Protein AF-0000000067175537 (afdb_homodimer)

Sequence (250 aa):
MHWIAVGRIAVSCVIALPMALAVGLPTAGAKNGDTHITGQGVERTLDCNNATLFVTGTGNHINAMGTCWAVTVQGSSNVVVAENVINDITVYGYDQTVFYKNGQPAVIDRGRELQMTNVIDRVPAMHWIAVGRIAVSCVIALPMALAVGLPTAGAKNGDTHITGQGVERTLDCNNATLFVTGTGNHINAMGTCWAVTVQGSSNVVVAENVINDITVYGYDQTVFYKNGQPAVIDRGRELQMTNVIDRVPA

Nearest PDB structures (foldseek):
  5cxl-assembly2_B  TM=5.756E-01  e=3.413E+00  Bordetella pertussis Tohama I
  5cxl-assembly2_B  TM=5.751E-01  e=2.082E+00  Bordetella pertussis Tohama I

Secondary structure (DSSP, 8-state):
------------------------------TT-EEEEEEES-EEEEE-TTPEEEEEEES-EEEEEEEEEEEEEEEES-EEEEEEEEEEEEEEEES-EEEEEES-PEEEEHHHHTT-S-EEEE---/------------------------------TT-EEEEEEES-EEEEE-TTPEEEEEEES-EEEEEEEEEEEEEEEES-EEEEEEEEEEEEEEEES-EEEEEES-PEEEEHHHHTT-S-EEEE---

pLDDT: mean 81.84, std 22.16, range [32.59, 98.88]

Radius of gyration: 33.47 Å; Cα contacts (8 Å, |Δi|>4): 589; chains: 2; bounding box: 140×68×79 Å

InterPro domains:
  IPR021417 Protein of unknown function DUF3060 [PF11259] (55-113)

Structure (mmCIF, N/CA/C/O backbone):
data_AF-0000000067175537-model_v1
#
loop_
_entity.id
_entity.type
_entity.pdbx_description
1 polymer 'Probable conserved transmembrane protein'
#
loop_
_atom_site.group_PDB
_atom_site.id
_atom_site.type_symbol
_atom_site.label_atom_id
_atom_site.label_alt_id
_atom_site.label_comp_id
_atom_site.label_asym_id
_atom_site.label_entity_id
_atom_site.label_seq_id
_atom_site.pdbx_PDB_ins_code
_atom_site.Cartn_x
_atom_site.Cartn_y
_atom_site.Cartn_z
_atom_site.occupancy
_atom_site.B_iso_or_equiv
_atom_site.auth_seq_id
_atom_site.auth_comp_id
_atom_site.auth_asym_id
_atom_site.auth_atom_id
_atom_site.pdbx_PDB_model_num
ATOM 1 N N . MET A 1 1 ? -84.625 6.473 -19.469 1 32.59 1 MET A N 1
ATOM 2 C CA . MET A 1 1 ? -83.25 6.262 -19.797 1 32.59 1 MET A CA 1
ATOM 3 C C . MET A 1 1 ? -82.375 7.457 -19.359 1 32.59 1 MET A C 1
ATOM 5 O O . MET A 1 1 ? -82.25 8.422 -20.125 1 32.59 1 MET A O 1
ATOM 9 N N . HIS A 1 2 ? -82.688 7.945 -18.031 1 42.56 2 HIS A N 1
ATOM 10 C CA . HIS A 1 2 ? -82.125 9.086 -17.312 1 42.56 2 HIS A CA 1
ATOM 11 C C . HIS A 1 2 ? -80.625 8.969 -17.188 1 42.56 2 HIS A C 1
ATOM 13 O O . HIS A 1 2 ? -80.062 7.934 -16.75 1 42.56 2 HIS A O 1
ATOM 19 N N . TRP A 1 3 ? -79.875 9.617 -18.062 1 40.78 3 TRP A N 1
ATOM 20 C CA . TRP A 1 3 ? -78.438 9.875 -18.234 1 40.78 3 TRP A CA 1
ATOM 21 C C . TRP A 1 3 ? -77.875 10.492 -16.969 1 40.78 3 TRP A C 1
ATOM 23 O O . TRP A 1 3 ? -78.188 11.617 -16.594 1 40.78 3 TRP A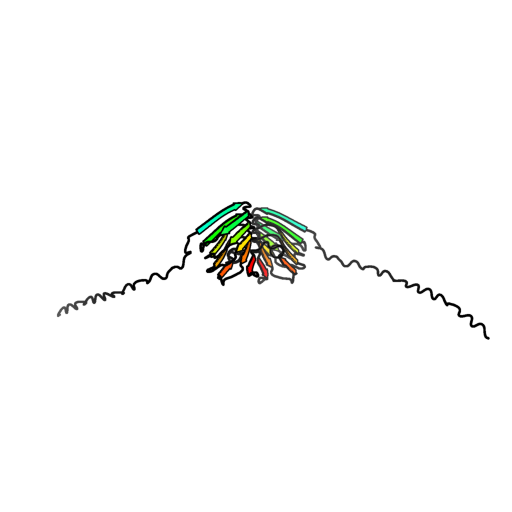 O 1
ATOM 33 N N . ILE A 1 4 ? -77.812 9.758 -15.797 1 41.72 4 ILE A N 1
ATOM 34 C CA . ILE A 1 4 ? -77.25 10.305 -14.562 1 41.72 4 ILE A CA 1
ATOM 35 C C . ILE A 1 4 ? -75.75 10.672 -14.789 1 41.72 4 ILE A C 1
ATOM 37 O O . ILE A 1 4 ? -74.938 9.836 -15.227 1 41.72 4 ILE A O 1
ATOM 41 N N . ALA A 1 5 ? -75.5 11.875 -15.25 1 44.19 5 ALA A N 1
ATOM 42 C CA . ALA A 1 5 ? -74.188 12.484 -15.398 1 44.19 5 ALA A CA 1
ATOM 43 C C . ALA A 1 5 ? -73.438 12.438 -14.094 1 44.19 5 ALA A C 1
ATOM 45 O O . ALA A 1 5 ? -73.875 13.023 -13.094 1 44.19 5 ALA A O 1
ATOM 46 N N . VAL A 1 6 ? -72.812 11.258 -13.727 1 44.56 6 VAL A N 1
ATOM 47 C CA . VAL A 1 6 ? -72 11.117 -12.531 1 44.56 6 VAL A CA 1
ATOM 48 C C . VAL A 1 6 ? -70.812 12.062 -12.602 1 44.56 6 VAL A C 1
ATOM 50 O O . VAL A 1 6 ? -70 11.992 -13.531 1 44.56 6 VAL A O 1
ATOM 53 N N . GLY A 1 7 ? -71 13.383 -12.352 1 37.41 7 GLY A N 1
ATOM 54 C CA . GLY A 1 7 ? -69.938 14.344 -12.273 1 37.41 7 GLY A CA 1
ATOM 55 C C . GLY A 1 7 ? -68.812 13.883 -11.375 1 37.41 7 GLY A C 1
ATOM 56 O O . GLY A 1 7 ? -69 13.516 -10.219 1 37.41 7 GLY A O 1
ATOM 57 N N . ARG A 1 8 ? -67.75 13.266 -11.969 1 42.22 8 ARG A N 1
ATOM 58 C CA . ARG A 1 8 ? -66.5 12.867 -11.297 1 42.22 8 ARG A CA 1
ATOM 59 C C . ARG A 1 8 ? -65.875 14.047 -10.562 1 42.22 8 ARG A C 1
ATOM 61 O O . ARG A 1 8 ? -65.562 15.07 -11.172 1 42.22 8 ARG A O 1
ATOM 68 N N . ILE A 1 9 ? -66.375 14.352 -9.305 1 38.53 9 ILE A N 1
ATOM 69 C CA . ILE A 1 9 ? -65.75 15.352 -8.43 1 38.53 9 ILE A CA 1
ATOM 70 C C . ILE A 1 9 ? -64.25 15.133 -8.344 1 38.53 9 ILE A C 1
ATOM 72 O O . ILE A 1 9 ? -63.781 14.039 -7.988 1 38.53 9 ILE A O 1
ATOM 76 N N . ALA A 1 10 ? -63.469 15.844 -9.148 1 41.25 10 ALA A N 1
ATOM 77 C CA . ALA A 1 10 ? -62 15.922 -9.164 1 41.25 10 ALA A CA 1
ATOM 78 C C . ALA A 1 10 ? -61.469 16.422 -7.824 1 41.25 10 ALA A C 1
ATOM 80 O O . ALA A 1 10 ? -61.719 17.562 -7.434 1 41.25 10 ALA A O 1
ATOM 81 N N . VAL A 1 11 ? -61.438 15.625 -6.723 1 40.84 11 VAL A N 1
ATOM 82 C CA . VAL A 1 11 ? -60.812 16.016 -5.457 1 40.84 11 VAL A CA 1
ATOM 83 C C . VAL A 1 11 ? -59.344 16.328 -5.672 1 40.84 11 VAL A C 1
ATOM 85 O O . VAL A 1 11 ? -58.562 15.461 -6.078 1 40.84 11 VAL A O 1
ATOM 88 N N . SER A 1 12 ? -59.062 17.531 -6.129 1 39.44 12 SER A N 1
ATOM 89 C CA . SER A 1 12 ? -57.688 18 -6.195 1 39.44 12 SER A CA 1
ATOM 90 C C . SER A 1 12 ? -57 17.922 -4.828 1 39.44 12 SER A C 1
ATOM 92 O O . SER A 1 12 ? -57.469 18.547 -3.871 1 39.44 12 SER A O 1
ATOM 94 N N . CYS A 1 13 ? -56.531 16.75 -4.312 1 39.88 13 CYS A N 1
ATOM 95 C CA . CYS A 1 13 ? -55.75 16.625 -3.094 1 39.88 13 CYS A CA 1
ATOM 96 C C . CYS A 1 13 ? -54.531 17.516 -3.139 1 39.88 13 CYS A C 1
ATOM 98 O O . CYS A 1 13 ? -53.594 17.281 -3.92 1 39.88 13 CYS A O 1
ATOM 100 N N . VAL A 1 14 ? -54.75 18.828 -3.117 1 38.25 14 VAL A N 1
ATOM 101 C CA . VAL A 1 14 ? -53.562 19.688 -3.021 1 38.25 14 VAL A CA 1
ATOM 102 C C . VAL A 1 14 ? -52.75 19.312 -1.781 1 38.25 14 VAL A C 1
ATOM 104 O O . VAL A 1 14 ? -53.25 19.422 -0.654 1 38.25 14 VAL A O 1
ATOM 107 N N . ILE A 1 15 ? -51.969 18.141 -1.82 1 37.28 15 ILE A N 1
ATOM 108 C CA . ILE A 1 15 ? -51.031 17.859 -0.737 1 37.28 15 ILE A CA 1
ATOM 109 C C . ILE A 1 15 ? -50.031 19.016 -0.602 1 37.28 15 ILE A C 1
ATOM 111 O O . ILE A 1 15 ? -49.25 19.266 -1.517 1 37.28 15 ILE A O 1
ATOM 115 N N . ALA A 1 16 ? -50.344 20.094 0.078 1 44.69 16 ALA A N 1
ATOM 116 C CA . ALA A 1 16 ? -49.344 21.109 0.479 1 44.69 16 ALA A CA 1
ATOM 117 C C . ALA A 1 16 ? -48.188 20.469 1.26 1 44.69 16 ALA A C 1
ATOM 119 O O . ALA A 1 16 ? -48.406 19.984 2.375 1 44.69 16 ALA A O 1
ATOM 120 N N . LEU A 1 17 ? -47.312 19.766 0.589 1 42.38 17 LEU A N 1
ATOM 121 C CA . LEU A 1 17 ? -46.125 19.344 1.354 1 42.38 17 LEU A CA 1
ATOM 122 C C . LEU A 1 17 ? -45.438 20.547 1.985 1 42.38 17 LEU A C 1
ATOM 124 O O . LEU A 1 17 ? -45.125 21.516 1.297 1 42.38 17 LEU A O 1
ATOM 128 N N . PRO A 1 18 ? -45.594 20.875 3.279 1 44.78 18 PRO A N 1
ATOM 129 C CA . PRO A 1 18 ? -44.781 21.922 3.891 1 44.78 18 PRO A CA 1
ATOM 130 C C . PRO A 1 18 ? -43.281 21.75 3.59 1 44.78 18 PRO A C 1
ATOM 132 O O . PRO A 1 18 ? -42.75 20.641 3.695 1 44.78 18 PRO A O 1
ATOM 135 N N . MET A 1 19 ? -42.75 22.484 2.615 1 40.47 19 MET A N 1
ATOM 136 C CA . MET A 1 19 ? -41.281 22.594 2.488 1 40.47 19 MET A CA 1
ATOM 137 C C . MET A 1 19 ? -40.656 22.938 3.83 1 40.47 19 MET A C 1
ATOM 139 O O . MET A 1 19 ? -40.875 24 4.383 1 40.47 19 MET A O 1
ATOM 143 N N . ALA A 1 20 ? -40.438 21.969 4.73 1 43.41 20 ALA A N 1
ATOM 144 C CA . ALA A 1 20 ? -39.625 22.203 5.906 1 43.41 20 ALA A CA 1
ATOM 145 C C . ALA A 1 20 ? -38.406 23.047 5.547 1 43.41 20 ALA A C 1
ATOM 147 O O . ALA A 1 20 ? -37.75 22.797 4.539 1 43.41 20 ALA A O 1
ATOM 148 N N . LEU A 1 21 ? -38.25 24.219 6.078 1 42.06 21 LEU A N 1
ATOM 149 C CA . LEU A 1 21 ? -37.062 25.047 6.207 1 42.06 21 LEU A CA 1
ATOM 150 C C . LEU A 1 21 ? -35.844 24.203 6.598 1 42.06 21 LEU A C 1
ATOM 152 O O . LEU A 1 21 ? -35.844 23.531 7.637 1 42.06 21 LEU A O 1
ATOM 156 N N . ALA A 1 22 ? -35.125 23.703 5.672 1 42.72 22 ALA A N 1
ATOM 157 C CA . ALA A 1 22 ? -33.812 23.125 5.961 1 42.72 22 ALA A CA 1
ATOM 158 C C . ALA A 1 22 ? -33 24.047 6.855 1 42.72 22 ALA A C 1
ATOM 160 O O . ALA A 1 22 ? -32.688 25.172 6.469 1 42.72 22 ALA A O 1
ATOM 161 N N . VAL A 1 23 ? -33.188 24.047 8.117 1 43.69 23 VAL A N 1
ATOM 162 C CA . VAL A 1 23 ? -32.156 24.516 9.047 1 43.69 23 VAL A CA 1
ATOM 163 C C . VAL A 1 23 ? -30.766 24.125 8.547 1 43.69 23 VAL A C 1
ATOM 165 O O . VAL A 1 23 ? -30.594 23.062 7.961 1 43.69 23 VAL A O 1
ATOM 168 N N . GLY A 1 24 ? -30 25.094 8.008 1 40.66 24 GLY A N 1
ATOM 169 C CA . GLY A 1 24 ? -28.594 25.016 7.629 1 40.66 24 GLY A CA 1
ATOM 170 C C . GLY A 1 24 ? -27.781 24.094 8.523 1 40.66 24 GLY A C 1
ATOM 171 O O . GLY A 1 24 ? -27.531 24.422 9.688 1 40.66 24 GLY A O 1
ATOM 172 N N . LEU A 1 25 ? -28 22.828 8.609 1 43.22 25 LEU A N 1
ATOM 173 C CA . LEU A 1 25 ? -26.953 22.062 9.273 1 43.22 25 LEU A CA 1
ATOM 174 C C . LEU A 1 25 ? -25.578 22.625 8.938 1 43.22 25 LEU A C 1
ATOM 176 O O . LEU A 1 25 ? -25.266 22.859 7.77 1 43.22 25 LEU A O 1
ATOM 180 N N . PRO A 1 26 ? -25.031 23.484 9.766 1 44.91 26 PRO A N 1
ATOM 181 C CA . PRO A 1 26 ? -23.656 23.906 9.453 1 44.91 26 PRO A CA 1
ATOM 182 C C . PRO A 1 26 ? -22.828 22.812 8.812 1 44.91 26 PRO A C 1
ATOM 184 O O . PRO A 1 26 ? -22.828 21.672 9.289 1 44.91 26 PRO A O 1
ATOM 187 N N . THR A 1 27 ? -22.875 22.547 7.598 1 51.06 27 THR A N 1
ATOM 188 C CA . THR A 1 27 ? -21.812 21.734 7.035 1 51.06 27 THR A CA 1
ATOM 189 C C . THR A 1 27 ? -20.469 22.062 7.68 1 51.06 27 THR A C 1
ATOM 191 O O . THR A 1 27 ? -20 23.203 7.586 1 51.06 27 THR A O 1
ATOM 194 N N . ALA A 1 28 ? -20.281 21.703 8.836 1 62.94 28 ALA A N 1
ATOM 195 C CA . ALA A 1 28 ? -19.109 22.141 9.609 1 62.94 28 ALA A CA 1
ATOM 196 C C . ALA A 1 28 ? -17.844 22.125 8.758 1 62.94 28 ALA A C 1
ATOM 198 O O . ALA A 1 28 ? -17.469 21.078 8.227 1 62.94 28 ALA A O 1
ATOM 199 N N . GLY A 1 29 ? -17.719 23.031 7.902 1 70.25 29 GLY A N 1
ATOM 200 C CA . GLY A 1 29 ? -16.5 23.281 7.145 1 70.25 29 GLY A CA 1
ATOM 201 C C . GLY A 1 29 ? -15.43 24 7.945 1 70.25 29 GLY A C 1
ATOM 202 O O . GLY A 1 29 ? -15.656 24.359 9.102 1 70.25 29 GLY A O 1
ATOM 203 N N . ALA A 1 30 ? -14.234 23.906 7.336 1 84.44 30 ALA A N 1
ATOM 204 C CA . ALA A 1 30 ? -13.102 24.578 7.969 1 84.44 30 ALA A CA 1
ATOM 205 C C . ALA A 1 30 ? -13.406 26.062 8.195 1 84.44 30 ALA A C 1
ATOM 207 O O . ALA A 1 30 ? -13.93 26.734 7.309 1 84.44 30 ALA A O 1
ATOM 208 N N . LYS A 1 31 ? -13.039 26.656 9.328 1 84.94 31 LYS A N 1
ATOM 209 C CA . LYS A 1 31 ? -13.25 28.047 9.672 1 84.94 31 LYS A CA 1
ATOM 210 C C . LYS A 1 31 ? -12.453 28.969 8.75 1 84.94 31 LYS A C 1
ATOM 212 O O . LYS A 1 31 ? -12.953 30.031 8.336 1 84.94 31 LYS A O 1
ATOM 217 N N . ASN A 1 32 ? -11.188 28.547 8.422 1 90.81 32 ASN A N 1
ATOM 218 C CA . ASN A 1 32 ? -10.266 29.438 7.723 1 90.81 32 ASN A CA 1
ATOM 219 C C . ASN A 1 32 ? -9.906 28.906 6.34 1 90.81 32 ASN A C 1
ATOM 221 O O . ASN A 1 32 ? -8.781 29.109 5.867 1 90.81 32 ASN A O 1
ATOM 225 N N . GLY A 1 33 ? -10.719 28.188 5.707 1 91.88 33 GLY A N 1
ATOM 226 C CA . GLY A 1 33 ? -10.555 27.75 4.332 1 91.88 33 GLY A CA 1
ATOM 227 C C . GLY A 1 33 ? -9.547 26.625 4.184 1 91.88 33 GLY A C 1
ATOM 228 O O . GLY A 1 33 ? -9.484 25.719 5.023 1 91.88 33 GLY A O 1
ATOM 229 N N . ASP A 1 34 ? -8.867 26.75 2.941 1 93.62 34 ASP A N 1
ATOM 230 C CA . ASP A 1 34 ? -7.969 25.656 2.59 1 93.62 34 ASP A CA 1
ATOM 231 C C . ASP A 1 34 ? -6.531 26.156 2.434 1 93.62 34 ASP A C 1
ATOM 233 O O . ASP A 1 34 ? -6.305 27.281 1.986 1 93.62 34 ASP A O 1
ATOM 237 N N . THR A 1 35 ? -5.598 25.375 2.877 1 96.56 35 THR A N 1
ATOM 238 C CA . THR A 1 35 ? -4.191 25.516 2.52 1 96.56 35 THR A CA 1
ATOM 239 C C . THR A 1 35 ? -3.764 24.391 1.578 1 96.56 35 THR A C 1
ATOM 241 O O . THR A 1 35 ? -3.994 23.219 1.861 1 96.56 35 THR A O 1
ATOM 244 N N . HIS A 1 36 ? -3.078 24.812 0.438 1 96.56 36 HIS A N 1
ATOM 245 C CA . HIS A 1 36 ? -2.652 23.828 -0.546 1 96.56 36 HIS A CA 1
ATOM 246 C C . HIS A 1 36 ? -1.133 23.781 -0.664 1 96.56 36 HIS A C 1
ATOM 248 O O . HIS A 1 36 ? -0.495 24.812 -0.894 1 96.56 36 HIS A O 1
ATOM 254 N N . ILE A 1 37 ? -0.616 22.641 -0.506 1 97.38 37 ILE A N 1
ATOM 255 C CA . ILE A 1 37 ? 0.779 22.359 -0.825 1 97.38 37 ILE A CA 1
ATOM 256 C C . ILE A 1 37 ? 0.853 21.391 -1.996 1 97.38 37 ILE A C 1
ATOM 258 O O . ILE A 1 37 ? 0.407 20.234 -1.886 1 97.38 37 ILE A O 1
ATOM 262 N N . THR A 1 38 ? 1.37 21.906 -3.111 1 95.12 38 THR A N 1
ATOM 263 C CA . THR A 1 38 ? 1.55 21.078 -4.301 1 95.12 38 THR A CA 1
ATOM 264 C C . THR A 1 38 ? 3.006 21.094 -4.754 1 95.12 38 THR A C 1
ATOM 266 O O . THR A 1 38 ? 3.59 22.156 -4.945 1 95.12 38 THR A O 1
ATOM 269 N N . GLY A 1 39 ? 3.59 19.922 -4.703 1 94.69 39 GLY A N 1
ATOM 270 C CA . GLY A 1 39 ? 4.965 19.922 -5.172 1 94.69 39 GLY A CA 1
ATOM 271 C C . GLY A 1 39 ? 5.656 18.578 -4.984 1 94.69 39 GLY A C 1
ATOM 272 O O . GLY A 1 39 ? 4.996 17.562 -4.809 1 94.69 39 GLY A O 1
ATOM 273 N N . GLN A 1 40 ? 6.973 18.641 -5.363 1 92.56 40 GLN A N 1
ATOM 274 C CA . GLN A 1 40 ? 7.863 17.5 -5.168 1 92.56 40 GLN A CA 1
ATOM 275 C C . GLN A 1 40 ? 9.023 17.859 -4.238 1 92.56 40 GLN A C 1
ATOM 277 O O . GLN A 1 40 ? 9.711 18.859 -4.457 1 92.56 40 GLN A O 1
ATOM 282 N N . GLY A 1 41 ? 9.062 17.047 -3.104 1 94.25 41 GLY A N 1
ATOM 283 C CA . GLY A 1 41 ? 10.195 17.25 -2.211 1 94.25 41 GLY A CA 1
ATOM 284 C C . GLY A 1 41 ? 10.086 18.5 -1.367 1 94.25 41 GLY A C 1
ATOM 285 O O . GLY A 1 41 ? 11.102 19.062 -0.94 1 94.25 41 GLY A O 1
ATOM 286 N N . VAL A 1 42 ? 8.953 18.969 -1.21 1 96.38 42 VAL A N 1
ATOM 287 C CA . VAL A 1 42 ? 8.734 20.172 -0.415 1 96.38 42 VAL A CA 1
ATOM 288 C C . VAL A 1 42 ? 8.891 19.859 1.069 1 96.38 42 VAL A C 1
ATOM 290 O O . VAL A 1 42 ? 8.289 18.906 1.569 1 96.38 42 VAL A O 1
ATOM 293 N N . GLU A 1 43 ? 9.781 20.609 1.799 1 97.62 43 GLU A N 1
ATOM 294 C CA . GLU A 1 43 ? 9.891 20.594 3.254 1 97.62 43 GLU A CA 1
ATOM 295 C C . GLU A 1 43 ? 9.359 21.891 3.863 1 97.62 43 GLU A C 1
ATOM 297 O O . GLU A 1 43 ? 9.938 22.953 3.678 1 97.62 43 GLU A O 1
ATOM 302 N N . ARG A 1 44 ? 8.258 21.703 4.613 1 97.38 44 ARG A N 1
ATOM 303 C CA . ARG A 1 44 ? 7.598 22.922 5.094 1 97.38 44 ARG A CA 1
ATOM 304 C C . ARG A 1 44 ? 6.988 22.688 6.477 1 97.38 44 ARG A C 1
ATOM 306 O O . ARG A 1 44 ? 6.418 21.641 6.746 1 97.38 44 ARG A O 1
ATOM 313 N N . THR A 1 45 ? 7.23 23.641 7.363 1 98.31 45 THR A N 1
ATOM 314 C CA . THR A 1 45 ? 6.465 23.766 8.594 1 98.31 45 THR A CA 1
ATOM 315 C C . THR A 1 45 ? 5.484 24.938 8.5 1 98.31 45 THR A C 1
ATOM 317 O O . THR A 1 45 ? 5.867 26.047 8.133 1 98.31 45 THR A O 1
ATOM 320 N N . LEU A 1 46 ? 4.199 24.641 8.812 1 98.19 46 LEU A N 1
ATOM 321 C CA . LEU A 1 46 ? 3.195 25.688 8.695 1 98.19 46 LEU A CA 1
ATOM 322 C C . LEU A 1 46 ? 2.195 25.609 9.844 1 98.19 46 LEU A C 1
ATOM 324 O O . LEU A 1 46 ? 2.131 24.594 10.555 1 98.19 46 LEU A O 1
ATOM 328 N N . ASP A 1 47 ? 1.415 26.797 10.008 1 98.06 47 ASP A N 1
ATOM 329 C CA . ASP A 1 47 ? 0.255 26.781 10.891 1 98.06 47 ASP A CA 1
ATOM 330 C C . ASP A 1 47 ? -1.016 26.422 10.133 1 98.06 47 ASP A C 1
ATOM 332 O O . ASP A 1 47 ? -1.321 27.016 9.094 1 98.06 47 ASP A O 1
ATOM 336 N N . CYS A 1 48 ? -1.732 25.422 10.695 1 97.38 48 CYS A N 1
ATOM 337 C CA . CYS A 1 48 ? -2.941 24.969 10.016 1 97.38 48 CYS A CA 1
ATOM 338 C C . CYS A 1 48 ? -4.031 26.047 10.078 1 97.38 48 CYS A C 1
ATOM 340 O O . CYS A 1 48 ? -4.859 26.141 9.172 1 97.38 48 CYS A O 1
ATOM 342 N N . ASN A 1 49 ? -4.133 26.734 11.266 1 97.25 49 ASN A N 1
ATOM 343 C CA . ASN A 1 49 ? -5.008 27.891 11.414 1 97.25 49 ASN A CA 1
ATOM 344 C C . ASN A 1 49 ? -6.473 27.516 11.203 1 97.25 49 ASN A C 1
ATOM 346 O O . ASN A 1 49 ? -7.207 28.219 10.508 1 97.25 49 ASN A O 1
ATOM 350 N N . ASN A 1 50 ? -6.832 26.312 11.742 1 97.19 50 ASN A N 1
ATOM 351 C CA . ASN A 1 50 ? -8.203 25.828 11.695 1 97.19 50 ASN A CA 1
ATOM 352 C C . ASN A 1 50 ? -8.68 25.625 10.258 1 97.19 50 ASN A C 1
ATOM 354 O O . ASN A 1 50 ? -9.883 25.594 10 1 97.19 50 ASN A O 1
ATOM 358 N N . ALA A 1 51 ? -7.738 25.5 9.328 1 97.75 51 ALA A N 1
ATOM 359 C CA . ALA A 1 51 ? -8.047 25.25 7.922 1 97.75 51 ALA A CA 1
ATOM 360 C C . ALA A 1 51 ? -7.949 23.766 7.594 1 97.75 51 ALA A C 1
ATOM 362 O O . ALA A 1 51 ? -7.535 22.969 8.43 1 97.75 51 ALA A O 1
ATOM 363 N N . THR A 1 52 ? -8.469 23.406 6.355 1 98.06 52 THR A N 1
ATOM 364 C CA . THR A 1 52 ? -8.172 22.109 5.781 1 98.06 52 THR A CA 1
ATOM 365 C C . THR A 1 52 ? -6.836 22.125 5.043 1 98.06 52 THR A C 1
ATOM 367 O O . THR A 1 52 ? -6.578 23.031 4.246 1 98.06 52 THR A O 1
ATOM 370 N N . LEU A 1 53 ? -6 21.188 5.32 1 98.62 53 LEU A N 1
ATOM 371 C CA . LEU A 1 53 ? -4.711 21.062 4.648 1 98.62 53 LEU A CA 1
ATOM 372 C C . LEU A 1 53 ? -4.777 20.016 3.533 1 98.62 53 LEU A C 1
ATOM 374 O O . LEU A 1 53 ? -5.117 18.859 3.777 1 98.62 53 LEU A O 1
ATOM 378 N N . PHE A 1 54 ? -4.402 20.469 2.27 1 97.94 54 PHE A N 1
ATOM 379 C CA . PHE A 1 54 ? -4.254 19.594 1.114 1 97.94 54 PHE A CA 1
ATOM 380 C C . PHE A 1 54 ? -2.787 19.453 0.726 1 97.94 54 PHE A C 1
ATOM 382 O O . PHE A 1 54 ? -2.127 20.453 0.409 1 97.94 54 PHE A O 1
ATOM 389 N N . VAL A 1 55 ? -2.318 18.219 0.813 1 98.25 55 VAL A N 1
ATOM 390 C CA . VAL A 1 55 ? -0.966 17.922 0.354 1 98.25 55 VAL A CA 1
ATOM 391 C C . VAL A 1 55 ? -1.024 17.031 -0.891 1 98.25 55 VAL A C 1
ATOM 393 O O . VAL A 1 55 ? -1.533 15.914 -0.84 1 98.25 55 VAL A O 1
ATOM 396 N N . THR A 1 56 ? -0.55 17.656 -1.993 1 95.38 56 THR A N 1
ATOM 397 C CA . THR A 1 56 ? -0.575 16.938 -3.26 1 95.38 56 THR A CA 1
ATOM 398 C C . THR A 1 56 ? 0.827 16.844 -3.857 1 95.38 56 THR A C 1
ATOM 400 O O . THR A 1 56 ? 1.527 17.844 -3.967 1 95.38 56 THR A O 1
ATOM 403 N N . GLY A 1 57 ? 1.256 15.617 -4.145 1 93.62 57 GLY A N 1
ATOM 404 C CA . GLY A 1 57 ? 2.527 15.469 -4.832 1 93.62 57 GLY A CA 1
ATOM 405 C C . GLY A 1 57 ? 3.328 14.273 -4.344 1 93.62 57 GLY A C 1
ATOM 406 O O . GLY A 1 57 ? 2.764 13.219 -4.043 1 93.62 57 GLY A O 1
ATOM 407 N N . THR A 1 58 ? 4.613 14.453 -4.516 1 88.44 58 THR A N 1
ATOM 408 C CA . THR A 1 58 ? 5.473 13.312 -4.215 1 88.44 58 THR A CA 1
ATOM 409 C C . THR A 1 58 ? 6.582 13.711 -3.246 1 88.44 58 THR A C 1
ATOM 411 O O . THR A 1 58 ? 7.258 14.719 -3.449 1 88.44 58 THR A O 1
ATOM 414 N N . GLY A 1 59 ? 6.707 12.961 -2.143 1 92.75 59 GLY A N 1
ATOM 415 C CA . GLY A 1 59 ? 7.879 13.094 -1.294 1 92.75 59 GLY A CA 1
ATOM 416 C C . GLY A 1 59 ? 7.887 14.367 -0.475 1 92.75 59 GLY A C 1
ATOM 417 O O . GLY A 1 59 ? 8.945 14.914 -0.176 1 92.75 59 GLY A O 1
ATOM 418 N N . ASN A 1 60 ? 6.785 14.93 -0.176 1 96.38 60 ASN A N 1
ATOM 419 C CA . ASN A 1 60 ? 6.711 16.125 0.655 1 96.38 60 ASN A CA 1
ATOM 420 C C . ASN A 1 60 ? 6.781 15.781 2.141 1 96.38 60 ASN A C 1
ATOM 422 O O . ASN A 1 60 ? 6.281 14.742 2.564 1 96.38 60 ASN A O 1
ATOM 426 N N . HIS A 1 61 ? 7.496 16.688 2.857 1 98.19 61 HIS A N 1
ATOM 427 C CA . HIS A 1 61 ? 7.559 16.578 4.312 1 98.19 61 HIS A CA 1
ATOM 428 C C . HIS A 1 61 ? 6.977 17.828 4.969 1 98.19 61 HIS A C 1
ATOM 430 O O . HIS A 1 61 ? 7.602 18.891 4.957 1 98.19 61 HIS A O 1
ATOM 436 N N . ILE A 1 62 ? 5.77 17.609 5.512 1 98.75 62 ILE A N 1
ATOM 437 C CA . ILE A 1 62 ? 5.027 18.75 6.02 1 98.75 62 ILE A CA 1
ATOM 438 C C . ILE A 1 62 ? 4.809 18.609 7.523 1 98.75 62 ILE A C 1
ATOM 440 O O . ILE A 1 62 ? 4.316 17.578 7.984 1 98.75 62 ILE A O 1
ATOM 444 N N . ASN A 1 63 ? 5.199 19.594 8.312 1 98.81 63 ASN A N 1
ATOM 445 C CA . ASN A 1 63 ? 4.805 19.734 9.711 1 98.81 63 ASN A CA 1
ATOM 446 C C . ASN A 1 63 ? 3.686 20.75 9.891 1 98.81 63 ASN A C 1
ATOM 448 O O . ASN A 1 63 ? 3.889 21.953 9.664 1 98.81 63 ASN A O 1
ATOM 452 N N . ALA A 1 64 ? 2.562 20.172 10.273 1 98.69 64 ALA A N 1
ATOM 453 C CA . ALA A 1 64 ? 1.384 21.016 10.414 1 98.69 64 ALA A CA 1
ATOM 454 C C . ALA A 1 64 ? 1.118 21.344 11.883 1 98.69 64 ALA A C 1
ATOM 456 O O . ALA A 1 64 ? 0.618 20.5 12.633 1 98.69 64 ALA A O 1
ATOM 457 N N . MET A 1 65 ? 1.364 22.625 12.211 1 98.44 65 MET A N 1
ATOM 458 C CA . MET A 1 65 ? 1.195 23.062 13.594 1 98.44 65 MET A CA 1
ATOM 459 C C . MET A 1 65 ? -0.215 23.609 13.82 1 98.44 65 MET A C 1
ATOM 461 O O . MET A 1 65 ? -0.915 23.953 12.867 1 98.44 65 MET A O 1
ATOM 465 N N . GLY A 1 66 ? -0.571 23.672 15.195 1 98 66 GLY A N 1
ATOM 466 C CA . GLY A 1 66 ? -1.894 24.172 15.539 1 98 66 GLY A CA 1
ATOM 467 C C . GLY A 1 66 ? -3.002 23.188 15.219 1 98 66 GLY A C 1
ATOM 468 O O . GLY A 1 66 ? -2.824 21.984 15.367 1 98 66 GLY A O 1
ATOM 469 N N . THR A 1 67 ? -4.297 23.703 14.961 1 98.25 67 THR A N 1
ATOM 470 C CA . THR A 1 67 ? -5.461 22.859 14.711 1 98.25 67 THR A CA 1
ATOM 471 C C . THR A 1 67 ? -5.812 22.844 13.227 1 98.25 67 THR A C 1
ATOM 473 O O . THR A 1 67 ? -5.961 23.891 12.609 1 98.25 67 THR A O 1
ATOM 476 N N . CYS A 1 68 ? -5.785 21.656 12.688 1 98.44 68 CYS A N 1
ATOM 477 C CA . CYS A 1 68 ? -6.367 21.438 11.367 1 98.44 68 CYS A CA 1
ATOM 478 C C . CYS A 1 68 ? -7.805 20.938 11.484 1 98.44 68 CYS A C 1
ATOM 480 O O . CYS A 1 68 ? -8.102 20.047 12.289 1 98.44 68 CYS A O 1
ATOM 482 N N . TRP A 1 69 ? -8.648 21.594 10.688 1 98.19 69 TRP A N 1
ATOM 483 C CA . TRP A 1 69 ? -9.977 20.984 10.594 1 98.19 69 TRP A CA 1
ATOM 484 C C . TRP A 1 69 ? -9.891 19.578 10.023 1 98.19 69 TRP A C 1
ATOM 486 O O . TRP A 1 69 ? -10.406 18.625 10.617 1 98.19 69 TRP A O 1
ATOM 496 N N . ALA A 1 70 ? -9.188 19.469 8.859 1 98.56 70 ALA A N 1
ATOM 497 C CA . ALA A 1 70 ? -8.984 18.188 8.18 1 98.56 70 ALA A CA 1
ATOM 498 C C . ALA A 1 70 ? -7.637 18.156 7.469 1 98.56 70 ALA A C 1
ATOM 500 O O . ALA A 1 70 ? -7.055 19.203 7.18 1 98.56 70 ALA A O 1
ATOM 501 N N . VAL A 1 71 ? -7.09 16.891 7.211 1 98.75 71 VAL A N 1
ATOM 502 C CA . VAL A 1 71 ? -5.883 16.656 6.426 1 98.75 71 VAL A CA 1
ATOM 503 C C . VAL A 1 71 ? -6.18 15.688 5.285 1 98.75 71 VAL A C 1
ATOM 505 O O . VAL A 1 71 ? -6.641 14.57 5.52 1 98.75 71 VAL A O 1
ATOM 508 N N . THR A 1 72 ? -5.957 16.094 4.074 1 98 72 THR A N 1
ATOM 509 C CA . THR A 1 72 ? -6.102 15.258 2.889 1 98 72 THR A CA 1
ATOM 510 C C . THR A 1 72 ? -4.773 15.141 2.145 1 98 72 THR A C 1
ATOM 512 O O . THR A 1 72 ? -4.172 16.141 1.772 1 98 72 THR A O 1
ATOM 515 N N . VAL A 1 73 ? -4.344 13.945 1.938 1 97.81 73 VAL A N 1
ATOM 516 C CA . VAL A 1 73 ? -3.062 13.695 1.29 1 97.81 73 VAL A CA 1
ATOM 517 C C . VAL A 1 73 ? -3.281 12.891 0.009 1 97.81 73 VAL A C 1
ATOM 519 O O . VAL A 1 73 ? -4.008 11.898 0.009 1 97.81 73 VAL A O 1
ATOM 522 N N . GLN A 1 74 ? -2.715 13.406 -1.061 1 92.38 74 GLN A N 1
ATOM 523 C CA . GLN A 1 74 ? -2.846 12.734 -2.352 1 92.38 74 GLN A CA 1
ATOM 524 C C . GLN A 1 74 ? -1.488 12.594 -3.035 1 92.38 74 GLN A C 1
ATOM 526 O O . GLN A 1 74 ? -0.75 13.57 -3.172 1 92.38 74 GLN A O 1
ATOM 531 N N . GLY A 1 75 ? -1.139 11.375 -3.459 1 88.12 75 GLY A N 1
ATOM 532 C CA . GLY A 1 75 ? 0.098 11.133 -4.184 1 88.12 75 GLY A CA 1
ATOM 533 C C . GLY A 1 75 ? 0.864 9.922 -3.674 1 88.12 75 GLY A C 1
ATOM 534 O O . GLY A 1 75 ? 0.285 8.859 -3.471 1 88.12 75 GLY A O 1
ATOM 535 N N . SER A 1 76 ? 2.182 10.195 -3.555 1 83 76 SER A N 1
ATOM 536 C CA . SER A 1 76 ? 3.027 9.094 -3.1 1 83 76 SER A CA 1
ATOM 537 C C . SER A 1 76 ? 4.156 9.594 -2.207 1 83 76 SER A C 1
ATOM 539 O O . SER A 1 76 ? 4.73 10.656 -2.463 1 83 76 SER A O 1
ATOM 541 N N . SER A 1 77 ? 4.426 8.914 -1.101 1 88.06 77 SER A N 1
ATOM 542 C CA . SER A 1 77 ? 5.625 9.078 -0.282 1 88.06 77 SER A CA 1
ATOM 543 C C . SER A 1 77 ? 5.609 10.406 0.466 1 88.06 77 SER A C 1
ATOM 545 O O . SER A 1 77 ? 6.668 10.969 0.76 1 88.06 77 SER A O 1
ATOM 547 N N . ASN A 1 78 ? 4.453 10.969 0.675 1 94.06 78 ASN A N 1
ATOM 548 C CA . ASN A 1 78 ? 4.367 12.148 1.528 1 94.06 78 ASN A CA 1
ATOM 549 C C . ASN A 1 78 ? 4.402 11.773 3.008 1 94.06 78 ASN A C 1
ATOM 551 O O . ASN A 1 78 ? 3.906 10.711 3.395 1 94.06 78 ASN A O 1
ATOM 555 N N . VAL A 1 79 ? 5.027 12.742 3.773 1 97 79 VAL A N 1
ATOM 556 C CA . VAL A 1 79 ? 5.008 12.617 5.227 1 97 79 VAL A CA 1
ATOM 557 C C . VAL A 1 79 ? 4.398 13.883 5.84 1 97 79 VAL A C 1
ATOM 559 O O . VAL A 1 79 ? 4.898 14.984 5.617 1 97 79 VAL A O 1
ATOM 562 N N . VAL A 1 80 ? 3.281 13.641 6.52 1 98.69 80 VAL A N 1
ATOM 563 C CA . VAL A 1 80 ? 2.629 14.734 7.227 1 98.69 80 VAL A CA 1
ATOM 564 C C . VAL A 1 80 ? 2.588 14.438 8.727 1 98.69 80 VAL A C 1
ATOM 566 O O . VAL A 1 80 ? 2.186 13.344 9.133 1 98.69 80 VAL A O 1
ATOM 569 N N . VAL A 1 81 ? 3.045 15.359 9.555 1 98.81 81 VAL A N 1
ATOM 570 C CA . VAL A 1 81 ? 2.893 15.289 11.008 1 98.81 81 VAL A CA 1
ATOM 571 C C . VAL A 1 81 ? 2.025 16.453 11.492 1 98.81 81 VAL A C 1
ATOM 573 O O . VAL A 1 81 ? 2.422 17.609 11.391 1 98.81 81 VAL A O 1
ATOM 576 N N . ALA A 1 82 ? 0.84 16.031 12.055 1 98.88 82 ALA A N 1
ATOM 577 C CA . ALA A 1 82 ? -0.112 17.062 12.461 1 98.88 82 ALA A CA 1
ATOM 578 C C . ALA A 1 82 ? -0.273 17.094 13.977 1 98.88 82 ALA A C 1
ATOM 580 O O . ALA A 1 82 ? -0.405 16.047 14.617 1 98.88 82 ALA A O 1
ATOM 581 N N . GLU A 1 83 ? -0.375 18.297 14.539 1 98.69 83 GLU A N 1
ATOM 582 C CA . GLU A 1 83 ? -0.527 18.438 15.984 1 98.69 83 GLU A CA 1
ATOM 583 C C . GLU A 1 83 ? -1.935 18.047 16.422 1 98.69 83 GLU A C 1
ATOM 585 O O . GLU A 1 83 ? -2.104 17.328 17.422 1 98.69 83 GLU A O 1
ATOM 590 N N . ASN A 1 84 ? -2.941 18.594 15.852 1 98.69 84 ASN A N 1
ATOM 591 C CA . ASN A 1 84 ? -4.344 18.359 16.188 1 98.69 84 ASN A CA 1
ATOM 592 C C . ASN A 1 84 ? -5.219 18.297 14.938 1 98.69 84 ASN A C 1
ATOM 594 O O . ASN A 1 84 ? -5.121 19.172 14.07 1 98.69 84 ASN A O 1
ATOM 598 N N . VAL A 1 85 ? -6.004 17.219 14.82 1 98.62 85 VAL A N 1
ATOM 599 C CA . VAL A 1 85 ? -6.953 17.094 13.719 1 98.62 85 VAL A CA 1
ATOM 600 C C . VAL A 1 85 ? -8.352 16.828 14.266 1 98.62 85 VAL A C 1
ATOM 602 O O . VAL A 1 85 ? -8.547 15.914 15.07 1 98.62 85 VAL A O 1
ATOM 605 N N . ILE A 1 86 ? -9.391 17.609 13.641 1 97.31 86 ILE A N 1
ATOM 606 C CA . ILE A 1 86 ? -10.711 17.594 14.258 1 97.31 86 ILE A CA 1
ATOM 607 C C . ILE A 1 86 ? -11.633 16.656 13.484 1 97.31 86 ILE A C 1
ATOM 609 O O . ILE A 1 86 ? -12.258 15.758 14.07 1 97.31 86 ILE A O 1
ATOM 613 N N . ASN A 1 87 ? -11.719 16.766 12.297 1 97.88 87 ASN A N 1
ATOM 614 C CA . ASN A 1 87 ? -12.812 16.172 11.531 1 97.88 87 ASN A CA 1
ATOM 615 C C . ASN A 1 87 ? -12.406 14.852 10.906 1 97.88 87 ASN A C 1
ATOM 617 O O . ASN A 1 87 ? -12.945 13.797 11.25 1 97.88 87 ASN A O 1
ATOM 621 N N . ASP A 1 88 ? -11.297 14.859 9.969 1 98.19 88 ASP A N 1
ATOM 622 C CA . ASP A 1 88 ? -10.938 13.609 9.312 1 98.19 88 ASP A CA 1
ATOM 623 C C . ASP A 1 88 ? -9.523 13.68 8.734 1 98.19 88 ASP A C 1
ATOM 625 O O . ASP A 1 88 ? -9 14.773 8.492 1 98.19 88 ASP A O 1
ATOM 629 N N . ILE A 1 89 ? -8.945 12.531 8.578 1 98.44 89 ILE A N 1
ATOM 630 C CA . ILE A 1 89 ? -7.75 12.289 7.777 1 98.44 89 ILE A CA 1
ATOM 631 C C . ILE A 1 89 ? -8.094 11.375 6.602 1 98.44 89 ILE A C 1
ATOM 633 O O . ILE A 1 89 ? -8.57 10.258 6.801 1 98.44 89 ILE A O 1
ATOM 637 N N . THR A 1 90 ? -7.906 11.828 5.371 1 97.44 90 THR A N 1
ATOM 638 C CA . THR A 1 90 ? -8.164 11.062 4.156 1 97.44 90 THR A CA 1
ATOM 639 C C . THR A 1 90 ? -6.895 10.922 3.32 1 97.44 90 THR A C 1
ATOM 641 O O . THR A 1 90 ? -6.277 11.93 2.955 1 97.44 90 THR A O 1
ATOM 644 N N . VAL A 1 91 ? -6.508 9.75 3.01 1 95.5 91 VAL A N 1
ATOM 645 C CA . VAL A 1 91 ? -5.277 9.508 2.266 1 95.5 91 VAL A CA 1
ATOM 646 C C . VAL A 1 91 ? -5.594 8.773 0.964 1 95.5 91 VAL A C 1
ATOM 648 O O . VAL A 1 91 ? -6.168 7.684 0.983 1 95.5 91 VAL A O 1
ATOM 651 N N . TYR A 1 92 ? -5.223 9.461 -0.104 1 89.5 92 TYR A N 1
ATOM 652 C CA . TYR A 1 92 ? -5.316 8.891 -1.444 1 89.5 92 TYR A CA 1
ATOM 653 C C . TYR A 1 92 ? -3.939 8.5 -1.968 1 89.5 92 TYR A C 1
ATOM 655 O O . TYR A 1 92 ? -2.973 9.25 -1.812 1 89.5 92 TYR A O 1
ATOM 663 N N . GLY A 1 93 ? -3.855 7.336 -2.484 1 83.81 93 GLY A N 1
ATOM 664 C CA . GLY A 1 93 ? -2.59 6.902 -3.055 1 83.81 93 GLY A CA 1
ATOM 665 C C . GLY A 1 93 ? -1.919 5.805 -2.25 1 83.81 93 GLY A C 1
ATOM 666 O O . GLY A 1 93 ? -2.59 4.914 -1.725 1 83.81 93 GLY A O 1
ATOM 667 N N . TYR A 1 94 ? -0.549 5.941 -2.297 1 80.5 94 TYR A N 1
ATOM 668 C CA . TYR A 1 94 ? 0.183 4.863 -1.644 1 80.5 94 TYR A CA 1
ATOM 669 C C . TYR A 1 94 ? 1.474 5.383 -1.02 1 80.5 94 TYR A C 1
ATOM 671 O O . TYR A 1 94 ? 1.958 6.457 -1.381 1 80.5 94 TYR A O 1
ATOM 679 N N . ASP A 1 95 ? 2.01 4.676 -0.108 1 83.44 95 ASP A N 1
ATOM 680 C CA . ASP A 1 95 ? 3.268 4.988 0.563 1 83.44 95 ASP A CA 1
ATOM 681 C C . ASP A 1 95 ? 3.217 6.371 1.209 1 83.44 95 ASP A C 1
ATOM 683 O O . ASP A 1 95 ? 4.105 7.199 0.99 1 83.44 95 ASP A O 1
ATOM 687 N N . GLN A 1 96 ? 2.172 6.57 1.832 1 90.69 96 GLN A N 1
ATOM 688 C CA . GLN A 1 96 ? 2.033 7.844 2.531 1 90.69 96 GLN A CA 1
ATOM 689 C C . GLN A 1 96 ? 1.951 7.633 4.043 1 90.69 96 GLN A C 1
ATOM 691 O O . GLN A 1 96 ? 1.428 6.617 4.504 1 90.69 96 GLN A O 1
ATOM 696 N N . THR A 1 97 ? 2.566 8.633 4.758 1 93.94 97 THR A N 1
ATOM 697 C CA . THR A 1 97 ? 2.547 8.594 6.215 1 93.94 97 THR A CA 1
ATOM 698 C C . THR A 1 97 ? 1.876 9.844 6.781 1 93.94 97 THR A C 1
ATOM 700 O O . THR A 1 97 ? 2.27 10.969 6.457 1 93.94 97 THR A O 1
ATOM 703 N N . VAL A 1 98 ? 0.778 9.586 7.598 1 98.12 98 VAL A N 1
ATOM 704 C CA . VAL A 1 98 ? 0.171 10.695 8.328 1 98.12 98 VAL A CA 1
ATOM 705 C C . VAL A 1 98 ? 0.16 10.375 9.828 1 98.12 98 VAL A C 1
ATOM 707 O O . VAL A 1 98 ? -0.554 9.477 10.273 1 98.12 98 VAL A O 1
ATOM 710 N N . PHE A 1 99 ? 0.973 11.156 10.578 1 98.5 99 PHE A N 1
ATOM 711 C CA . PHE A 1 99 ? 0.924 11.102 12.039 1 98.5 99 PHE A CA 1
ATOM 712 C C . PHE A 1 99 ? 0.109 12.258 12.594 1 98.5 99 PHE A C 1
ATOM 714 O O . PHE A 1 99 ? 0.157 13.375 12.062 1 98.5 99 PHE A O 1
ATOM 721 N N . TYR A 1 100 ? -0.692 11.852 13.703 1 98.75 100 TYR A N 1
ATOM 722 C CA . TYR A 1 100 ? -1.39 12.906 14.422 1 98.75 100 TYR A CA 1
ATOM 723 C C . TYR A 1 100 ? -1.29 12.703 15.93 1 98.75 100 TYR A C 1
ATOM 725 O O . TYR A 1 100 ? -1.238 11.562 16.406 1 98.75 100 TYR A O 1
ATOM 733 N N . LYS A 1 101 ? -1.335 13.867 16.625 1 98.56 101 LYS A N 1
ATOM 734 C CA . LYS A 1 101 ? -1.053 13.781 18.062 1 98.56 101 LYS A CA 1
ATOM 735 C C . LYS A 1 101 ? -2.332 13.906 18.891 1 98.56 101 LYS A C 1
ATOM 737 O O . LYS A 1 101 ? -2.504 13.203 19.875 1 98.56 101 LYS A O 1
ATOM 742 N N . ASN A 1 102 ? -3.156 14.805 18.5 1 98.38 102 ASN A N 1
ATOM 743 C CA . ASN A 1 102 ? -4.379 15.07 19.25 1 98.38 102 ASN A CA 1
ATOM 744 C C . ASN A 1 102 ? -5.605 15.047 18.344 1 98.38 102 ASN A C 1
ATOM 746 O O . ASN A 1 102 ? -5.48 15.172 17.125 1 98.38 102 ASN A O 1
ATOM 750 N N . GLY A 1 103 ? -6.812 14.891 19.031 1 97.56 103 GLY A N 1
ATOM 751 C CA . GLY A 1 103 ? -8.078 14.844 18.312 1 97.56 103 GLY A CA 1
ATOM 752 C C . GLY A 1 103 ? -8.594 13.43 18.109 1 97.56 103 GLY A C 1
ATOM 753 O O . GLY A 1 103 ? -7.961 12.469 18.531 1 97.56 103 GLY A O 1
ATOM 754 N N . GLN A 1 104 ? -9.852 13.281 17.578 1 96.94 104 GLN A N 1
ATOM 755 C CA . GLN A 1 104 ? -10.469 12 17.25 1 96.94 104 GLN A CA 1
ATOM 756 C C . GLN A 1 104 ? -11.039 12.016 15.828 1 96.94 104 GLN A C 1
ATOM 758 O O . GLN A 1 104 ? -12.25 11.891 15.641 1 96.94 104 GLN A O 1
ATOM 763 N N . PRO A 1 105 ? -10.133 12.172 14.906 1 97.25 105 PRO A N 1
ATOM 764 C CA . PRO A 1 105 ? -10.617 12.25 13.531 1 97.25 105 PRO A CA 1
ATOM 765 C C . PRO A 1 105 ? -11.094 10.906 12.984 1 97.25 105 PRO A C 1
ATOM 767 O O . PRO A 1 105 ? -10.602 9.859 13.414 1 97.25 105 PRO A O 1
ATOM 770 N N . ALA A 1 106 ? -12.055 10.938 11.992 1 97.44 106 ALA A N 1
ATOM 771 C CA . ALA A 1 106 ? -12.273 9.766 11.148 1 97.44 106 ALA A CA 1
ATOM 772 C C . ALA A 1 106 ? -11.062 9.484 10.266 1 97.44 106 ALA A C 1
ATOM 774 O O . ALA A 1 106 ? -10.523 10.398 9.633 1 97.44 106 ALA A O 1
ATOM 775 N N . VAL A 1 107 ? -10.57 8.289 10.258 1 96.62 107 VAL A N 1
ATOM 776 C CA . VAL A 1 107 ? -9.438 7.895 9.43 1 96.62 107 VAL A CA 1
ATOM 777 C C . VAL A 1 107 ? -9.93 7.113 8.219 1 96.62 107 VAL A C 1
ATOM 779 O O . VAL A 1 107 ? -10.523 6.043 8.359 1 96.62 107 VAL A O 1
ATOM 782 N N . ILE A 1 108 ? -9.703 7.691 7.02 1 94.12 108 ILE A N 1
ATOM 783 C CA . ILE A 1 108 ? -10.148 7.102 5.762 1 94.12 108 ILE A CA 1
ATOM 784 C C . ILE A 1 108 ? -8.953 6.82 4.863 1 94.12 108 ILE A C 1
ATOM 786 O O . ILE A 1 108 ? -8.297 7.746 4.383 1 94.12 108 ILE A O 1
ATOM 790 N N . ASP A 1 109 ? -8.586 5.66 4.727 1 91.25 109 ASP A N 1
ATOM 791 C CA . ASP A 1 109 ? -7.562 5.227 3.781 1 91.25 109 ASP A CA 1
ATOM 792 C C . ASP A 1 109 ? -8.188 4.762 2.469 1 91.25 109 ASP A C 1
ATOM 794 O O . ASP A 1 109 ? -8.523 3.588 2.316 1 91.25 109 ASP A O 1
ATOM 798 N N . ARG A 1 110 ? -8.188 5.629 1.497 1 85.75 110 ARG A N 1
ATOM 799 C CA . ARG A 1 110 ? -8.852 5.34 0.229 1 85.75 110 ARG A CA 1
ATOM 800 C C . ARG A 1 110 ? -7.977 4.449 -0.652 1 85.75 110 ARG A C 1
ATOM 802 O O . ARG A 1 110 ? -8.492 3.688 -1.475 1 85.75 110 ARG A O 1
ATOM 809 N N . GLY A 1 111 ? -6.625 4.656 -0.477 1 75.31 111 GLY A N 1
ATOM 810 C CA . GLY A 1 111 ? -5.762 3.742 -1.209 1 75.31 111 GLY A CA 1
ATOM 811 C C . GLY A 1 111 ? -6.078 2.281 -0.946 1 75.31 111 GLY A C 1
ATOM 812 O O . GLY A 1 111 ? -6.109 1.471 -1.874 1 75.31 111 GLY A O 1
ATOM 813 N N . ARG A 1 112 ? -6.312 2.059 0.272 1 71.75 112 ARG A N 1
ATOM 814 C CA . ARG A 1 112 ? -6.699 0.706 0.661 1 71.75 112 ARG A CA 1
ATOM 815 C C . ARG A 1 112 ? -8.086 0.357 0.13 1 71.75 112 ARG A C 1
ATOM 817 O O . ARG A 1 112 ? -8.297 -0.738 -0.395 1 71.75 112 ARG A O 1
ATOM 824 N N . GLU A 1 113 ? -8.969 1.303 0.271 1 71.62 113 GLU A N 1
ATOM 825 C CA . GLU A 1 113 ? -10.352 1.061 -0.119 1 71.62 113 GLU A CA 1
ATOM 826 C C . GLU A 1 113 ? -10.461 0.774 -1.614 1 71.62 113 GLU A C 1
ATOM 828 O O . GLU A 1 113 ? -11.281 -0.043 -2.035 1 71.62 113 GLU A O 1
ATOM 833 N N . LEU A 1 114 ? -9.578 1.48 -2.275 1 69.69 114 LEU A N 1
ATOM 834 C CA . LEU A 1 114 ? -9.609 1.324 -3.725 1 69.69 114 LEU A CA 1
ATOM 835 C C . LEU A 1 114 ? -8.609 0.265 -4.18 1 69.69 114 LEU A C 1
ATOM 837 O O . LEU A 1 114 ? -8.234 0.226 -5.352 1 69.69 114 LEU A O 1
ATOM 841 N N . GLN A 1 115 ? -8.086 -0.471 -3.211 1 63.47 115 GLN A N 1
ATOM 842 C CA . GLN A 1 115 ? -7.211 -1.612 -3.455 1 63.47 115 GLN A CA 1
ATOM 843 C C . GLN A 1 115 ? -5.871 -1.166 -4.035 1 63.47 115 GLN A C 1
ATOM 845 O O . GLN A 1 115 ? -5.328 -1.816 -4.93 1 63.47 115 GLN A O 1
ATOM 850 N N . MET A 1 116 ? -5.527 0.117 -3.494 1 72.75 116 MET A N 1
ATOM 851 C CA . MET A 1 116 ? -4.211 0.593 -3.912 1 72.75 116 MET A CA 1
ATOM 852 C C . MET A 1 116 ? -3.109 -0.041 -3.068 1 72.75 116 MET A C 1
ATOM 854 O O . MET A 1 116 ? -1.95 0.368 -3.146 1 72.75 116 MET A O 1
ATOM 858 N N . THR A 1 117 ? -3.607 -0.925 -2.137 1 79.75 117 THR A N 1
ATOM 859 C CA . THR A 1 117 ? -2.699 -1.79 -1.393 1 79.75 117 THR A CA 1
ATOM 860 C C . THR A 1 117 ? -2.543 -3.137 -2.092 1 79.75 117 THR A C 1
ATOM 862 O O . THR A 1 117 ? -3.244 -3.424 -3.064 1 79.75 117 THR A O 1
ATOM 865 N N . ASN A 1 118 ? -1.48 -3.877 -1.472 1 87.62 118 ASN A N 1
ATOM 866 C CA . ASN A 1 118 ? -1.394 -5.238 -1.988 1 87.62 118 ASN A CA 1
ATOM 867 C C . ASN A 1 118 ? -2.496 -6.125 -1.419 1 87.62 118 ASN A C 1
ATOM 869 O O . ASN A 1 118 ? -2.895 -5.965 -0.264 1 87.62 118 ASN A O 1
ATOM 873 N N . VAL A 1 119 ? -3.018 -6.93 -2.25 1 88.12 119 VAL A N 1
ATOM 874 C CA . VAL A 1 119 ? -3.992 -7.938 -1.85 1 88.12 119 VAL A CA 1
ATOM 875 C C . VAL A 1 119 ? -3.445 -9.328 -2.145 1 88.12 119 VAL A C 1
ATOM 877 O O . VAL A 1 119 ? -3.17 -9.664 -3.301 1 88.12 119 VAL A O 1
ATOM 880 N N . ILE A 1 120 ? -3.223 -10.125 -0.971 1 93.94 120 ILE A N 1
ATOM 881 C CA . ILE A 1 120 ? -2.842 -11.523 -1.099 1 93.94 120 ILE A CA 1
ATOM 882 C C . ILE A 1 120 ? -3.861 -12.406 -0.38 1 93.94 120 ILE A C 1
ATOM 884 O O . ILE A 1 120 ? -3.953 -12.383 0.85 1 93.94 120 ILE A O 1
ATOM 888 N N . ASP A 1 121 ? -4.582 -13.164 -1.152 1 95 121 ASP A N 1
ATOM 889 C CA . ASP A 1 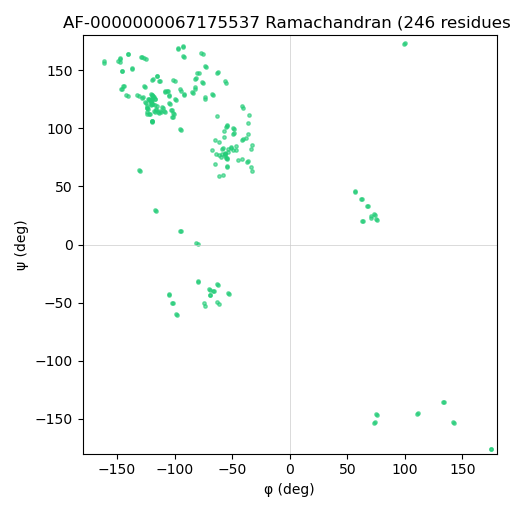121 ? -5.684 -13.883 -0.513 1 95 121 ASP A CA 1
ATOM 890 C C . ASP A 1 121 ? -5.898 -15.242 -1.161 1 95 121 ASP A C 1
ATOM 892 O O . ASP A 1 121 ? -5.656 -15.414 -2.357 1 95 121 ASP A O 1
ATOM 896 N N . ARG A 1 122 ? -6.406 -16.172 -0.151 1 97 122 ARG A N 1
ATOM 897 C CA . ARG A 1 122 ? -6.859 -17.469 -0.667 1 97 122 ARG A CA 1
ATOM 898 C C . ARG A 1 122 ? -8.289 -17.375 -1.201 1 97 122 ARG A C 1
ATOM 900 O O . ARG A 1 122 ? -9.148 -16.75 -0.577 1 97 122 ARG A O 1
ATOM 907 N N . VAL A 1 123 ? -8.445 -18 -2.389 1 94.81 123 VAL A N 1
ATOM 908 C CA . VAL A 1 123 ? -9.773 -17.984 -2.992 1 94.81 123 VAL A CA 1
ATOM 909 C C . VAL A 1 123 ? -10.203 -19.422 -3.32 1 94.81 123 VAL A C 1
ATOM 911 O O . VAL A 1 123 ? -9.367 -20.328 -3.391 1 94.81 123 VAL A O 1
ATOM 914 N N . PRO A 1 124 ? -11.5 -19.625 -3.49 1 91.94 124 PRO A N 1
ATOM 915 C CA . PRO A 1 124 ? -11.977 -21 -3.75 1 91.94 124 PRO A CA 1
ATOM 916 C C . PRO A 1 124 ? -11.438 -21.562 -5.062 1 91.94 124 PRO A C 1
ATOM 918 O O . PRO A 1 124 ? -11.289 -20.828 -6.039 1 91.94 124 PRO A O 1
ATOM 921 N N . ALA A 1 125 ? -11.25 -22.953 -4.984 1 87.25 125 ALA A N 1
ATOM 922 C CA . ALA A 1 125 ? -10.75 -23.656 -6.16 1 87.25 125 ALA A CA 1
ATOM 923 C C . ALA A 1 125 ? -11.867 -23.906 -7.176 1 87.25 125 ALA A C 1
ATOM 925 O O . ALA A 1 125 ? -13.031 -24.062 -6.801 1 87.25 125 ALA A O 1
ATOM 926 N N . MET B 1 1 ? 56.906 -37.875 58.781 1 34.12 1 MET B N 1
ATOM 927 C CA . MET B 1 1 ? 56.25 -36.844 57.969 1 34.12 1 MET B CA 1
ATOM 928 C C . MET B 1 1 ? 56.281 -37.25 56.469 1 34.12 1 MET B C 1
ATOM 930 O O . MET B 1 1 ? 57.344 -37.375 55.875 1 34.12 1 MET B O 1
ATOM 934 N N . HIS B 1 2 ? 55.281 -38.156 56.062 1 44.56 2 HIS B N 1
ATOM 935 C CA . HIS B 1 2 ? 55.062 -38.969 54.875 1 44.56 2 HIS B CA 1
ATOM 936 C C . HIS B 1 2 ? 54.875 -38.062 53.656 1 44.56 2 HIS B C 1
ATOM 938 O O . HIS B 1 2 ? 54.188 -37.062 53.719 1 44.56 2 HIS B O 1
ATOM 944 N N . TRP B 1 3 ? 55.781 -38 52.719 1 41 3 TRP B N 1
ATOM 945 C CA . TRP B 1 3 ? 56 -37.344 51.438 1 41 3 TRP B CA 1
ATOM 946 C C . TRP B 1 3 ? 54.844 -37.656 50.469 1 41 3 TRP B C 1
ATOM 948 O O . TRP B 1 3 ? 54.625 -38.812 50.125 1 41 3 TRP B O 1
ATOM 958 N N . ILE B 1 4 ? 53.594 -37.031 50.656 1 42.16 4 ILE B N 1
ATOM 959 C CA . ILE B 1 4 ? 52.406 -37.281 49.875 1 42.16 4 ILE B CA 1
ATOM 960 C C . ILE B 1 4 ? 52.594 -36.781 48.438 1 42.16 4 ILE B C 1
ATOM 962 O O . ILE B 1 4 ? 52.906 -35.594 48.219 1 42.16 4 ILE B O 1
ATOM 966 N N . ALA B 1 5 ? 53.25 -37.531 47.562 1 44.5 5 ALA B N 1
ATOM 967 C CA . ALA B 1 5 ? 53.5 -37.25 46.156 1 44.5 5 ALA B CA 1
ATOM 968 C C . ALA B 1 5 ? 52.188 -37.062 45.375 1 44.5 5 ALA B C 1
ATOM 970 O O . ALA B 1 5 ? 51.406 -38 45.25 1 44.5 5 ALA B O 1
ATOM 971 N N . VAL B 1 6 ? 51.531 -35.875 45.5 1 44.41 6 VAL B N 1
ATOM 972 C CA . VAL B 1 6 ? 50.25 -35.594 44.844 1 44.41 6 VAL B CA 1
ATOM 973 C C . VAL B 1 6 ? 50.406 -35.594 43.344 1 44.41 6 VAL B C 1
ATOM 975 O O . VAL B 1 6 ? 51.156 -34.75 42.781 1 44.41 6 VAL B O 1
ATOM 978 N N . GLY B 1 7 ? 50.656 -36.75 42.656 1 36.62 7 GLY B N 1
ATOM 979 C CA . GLY B 1 7 ? 50.812 -36.781 41.219 1 36.62 7 GLY B CA 1
ATOM 980 C C . GLY B 1 7 ? 49.625 -36.156 40.469 1 36.62 7 GLY B C 1
ATOM 981 O O . GLY B 1 7 ? 48.469 -36.438 40.812 1 36.62 7 GLY B O 1
ATOM 982 N N . ARG B 1 8 ? 49.75 -34.969 39.969 1 45.5 8 ARG B N 1
ATOM 983 C CA . ARG B 1 8 ? 48.844 -34.219 39.125 1 45.5 8 ARG B CA 1
ATOM 984 C C . ARG B 1 8 ? 48.438 -34.969 37.875 1 45.5 8 ARG B C 1
ATOM 986 O O . ARG B 1 8 ? 49.312 -35.312 37.062 1 45.5 8 ARG B O 1
ATOM 993 N N . ILE B 1 9 ? 47.531 -36.031 37.969 1 39.69 9 ILE B N 1
ATOM 994 C CA . ILE B 1 9 ? 47.062 -36.812 36.844 1 39.69 9 ILE B CA 1
ATOM 995 C C . ILE B 1 9 ? 46.469 -35.875 35.75 1 39.69 9 ILE B C 1
ATOM 997 O O . ILE B 1 9 ? 45.594 -35.094 36.031 1 39.69 9 ILE B O 1
ATOM 1001 N N . ALA B 1 10 ? 47.188 -35.594 34.688 1 44.91 10 ALA B N 1
ATOM 1002 C CA . ALA B 1 10 ? 46.938 -34.812 33.469 1 44.91 10 ALA B CA 1
ATOM 1003 C C . ALA B 1 10 ? 45.781 -35.406 32.688 1 44.91 10 ALA B C 1
ATOM 1005 O O . ALA B 1 10 ? 45.906 -36.469 32.062 1 44.91 10 ALA B O 1
ATOM 1006 N N . VAL B 1 11 ? 44.531 -35.562 33.156 1 42.12 11 VAL B N 1
ATOM 1007 C CA . VAL B 1 11 ? 43.531 -36.219 32.312 1 42.12 11 VAL B CA 1
ATOM 1008 C C . VAL B 1 11 ? 43.281 -35.344 31.078 1 42.12 11 VAL B C 1
ATOM 1010 O O . VAL B 1 11 ? 42.906 -34.188 31.188 1 42.12 11 VAL B O 1
ATOM 1013 N N . SER B 1 12 ? 44.062 -35.594 30.016 1 39.97 12 SER B N 1
ATOM 1014 C CA . SER B 1 12 ? 43.875 -35 28.703 1 39.97 12 SER B CA 1
ATOM 1015 C C . SER B 1 12 ? 42.438 -35.156 28.203 1 39.97 12 SER B C 1
ATOM 1017 O O . SER B 1 12 ? 41.938 -36.281 28.125 1 39.97 12 SER B O 1
ATOM 1019 N N . CYS B 1 13 ? 41.469 -34.312 28.547 1 40.09 13 CYS B N 1
ATOM 1020 C CA . CYS B 1 13 ? 40.094 -34.312 28.078 1 40.09 13 CYS B CA 1
ATOM 1021 C C . CYS B 1 13 ? 40.031 -34.188 26.547 1 40.09 13 CYS B C 1
ATOM 1023 O O . CYS B 1 13 ? 40.281 -33.094 26.016 1 40.09 13 CYS B O 1
ATOM 1025 N N . VAL B 1 14 ? 40.625 -35.125 25.828 1 38.5 14 VAL B N 1
ATOM 1026 C CA . VAL B 1 14 ? 40.469 -35 24.375 1 38.5 14 VAL B CA 1
ATOM 1027 C C . VAL B 1 14 ? 39 -34.969 24 1 38.5 14 VAL B C 1
ATOM 1029 O O . VAL B 1 14 ? 38.25 -35.938 24.219 1 38.5 14 VAL B O 1
ATOM 1032 N N . ILE B 1 15 ? 38.25 -33.781 24.172 1 38.31 15 ILE B N 1
ATOM 1033 C CA . ILE B 1 15 ? 36.875 -33.688 23.688 1 38.31 15 ILE B CA 1
ATOM 1034 C C . ILE B 1 15 ? 36.875 -33.812 22.156 1 38.31 15 ILE B C 1
ATOM 1036 O O . ILE B 1 15 ? 37.406 -32.969 21.453 1 38.31 15 ILE B O 1
ATOM 1040 N N . ALA B 1 16 ? 37 -35 21.547 1 45.03 16 ALA B N 1
ATOM 1041 C CA . ALA B 1 16 ? 36.75 -35.188 20.109 1 45.03 16 ALA B CA 1
ATOM 1042 C C . ALA B 1 16 ? 35.344 -34.719 19.734 1 45.03 16 ALA B C 1
ATOM 1044 O O . ALA B 1 16 ? 34.344 -35.312 20.172 1 45.03 16 ALA B O 1
ATOM 1045 N N . LEU B 1 17 ? 35.094 -33.406 19.578 1 44.06 17 LEU B N 1
ATOM 1046 C CA . LEU B 1 17 ? 33.812 -33 19.062 1 44.06 17 LEU B CA 1
ATOM 1047 C C . LEU B 1 17 ? 33.531 -33.625 17.688 1 44.06 17 LEU B C 1
ATOM 1049 O O . LEU B 1 17 ? 34.344 -33.469 16.766 1 44.06 17 LEU B O 1
ATOM 1053 N N . PRO B 1 18 ? 32.875 -34.781 17.516 1 45.88 18 PRO B N 1
ATOM 1054 C CA . PRO B 1 18 ? 32.531 -35.25 16.172 1 45.88 18 PRO B CA 1
ATOM 1055 C C . PRO B 1 18 ? 31.859 -34.156 15.32 1 45.88 18 PRO B C 1
ATOM 1057 O O . PRO B 1 18 ? 30.969 -33.469 15.789 1 45.88 18 PRO B O 1
ATOM 1060 N N . MET B 1 19 ? 32.594 -33.469 14.406 1 41.66 19 MET B N 1
ATOM 1061 C CA . MET B 1 19 ? 31.969 -32.625 13.383 1 41.66 19 MET B CA 1
ATOM 1062 C C . MET B 1 19 ? 30.875 -33.406 12.648 1 41.66 19 MET B C 1
ATOM 1064 O O . MET B 1 19 ? 31.156 -34.406 11.977 1 41.66 19 MET B O 1
ATOM 1068 N N . ALA B 1 20 ? 29.641 -33.5 13.164 1 43.5 20 ALA B N 1
ATOM 1069 C CA . ALA B 1 20 ? 28.516 -34.031 12.414 1 43.5 20 ALA B CA 1
ATOM 1070 C C . ALA B 1 20 ? 28.531 -33.531 10.969 1 43.5 20 ALA B C 1
ATOM 1072 O O . ALA B 1 20 ? 28.734 -32.344 10.719 1 43.5 20 ALA B O 1
ATOM 1073 N N . LEU B 1 21 ? 28.625 -34.375 9.969 1 42.41 21 LEU B N 1
ATOM 1074 C CA . LEU B 1 21 ? 28.297 -34.281 8.555 1 42.41 21 LEU B CA 1
ATOM 1075 C C . LEU B 1 21 ? 26.969 -33.531 8.352 1 42.41 21 LEU B C 1
ATOM 1077 O O . LEU B 1 21 ? 25.938 -33.969 8.883 1 42.41 21 LEU B O 1
ATOM 1081 N N . ALA B 1 22 ? 27 -32.281 8.195 1 43.34 22 ALA B N 1
ATOM 1082 C CA . ALA B 1 22 ? 25.797 -31.578 7.734 1 43.34 22 ALA B CA 1
ATOM 1083 C C . ALA B 1 22 ? 25.156 -32.281 6.559 1 43.34 22 ALA B C 1
ATOM 1085 O O . ALA B 1 22 ? 25.766 -32.406 5.492 1 43.34 22 ALA B O 1
ATOM 1086 N N . VAL B 1 23 ? 24.344 -33.25 6.727 1 44.34 23 VAL B N 1
ATOM 1087 C CA . VAL B 1 23 ? 23.328 -33.688 5.766 1 44.34 23 VAL B CA 1
ATOM 1088 C C . VAL B 1 23 ? 22.766 -32.469 5.027 1 44.34 23 VAL B C 1
ATOM 1090 O O . VAL B 1 23 ? 22.688 -31.375 5.59 1 44.34 23 VAL B O 1
ATOM 1093 N N . GLY B 1 24 ? 23.047 -32.312 3.697 1 41.31 24 GLY B N 1
ATOM 1094 C CA . GLY B 1 24 ? 22.516 -31.375 2.721 1 41.31 24 GLY B CA 1
ATOM 1095 C C . GLY B 1 24 ? 21.047 -31.031 2.965 1 41.31 24 GLY B C 1
ATOM 1096 O O . GLY B 1 24 ? 20.172 -31.875 2.777 1 41.31 24 GLY B O 1
ATOM 1097 N N . LEU B 1 25 ? 20.641 -30.375 4.004 1 44.34 25 LEU B N 1
ATOM 1098 C CA . LEU B 1 25 ? 19.266 -29.906 3.967 1 44.34 25 LEU B CA 1
ATOM 1099 C C . LEU B 1 25 ? 18.875 -29.438 2.562 1 44.34 25 LEU B C 1
ATOM 1101 O O . LEU B 1 25 ? 19.594 -28.656 1.947 1 44.34 25 LEU B O 1
ATOM 1105 N N . PRO B 1 26 ? 18.328 -30.281 1.748 1 45.19 26 PRO B N 1
ATOM 1106 C CA . PRO B 1 26 ? 17.875 -29.766 0.45 1 45.19 26 PRO B CA 1
ATOM 1107 C C . PRO B 1 26 ? 17.375 -28.328 0.521 1 45.19 26 PRO B C 1
ATOM 1109 O O . PRO B 1 26 ? 16.656 -27.969 1.461 1 45.19 26 PRO B O 1
ATOM 1112 N N . THR B 1 27 ? 18.125 -27.328 0.431 1 51.38 27 THR B N 1
ATOM 1113 C CA . THR B 1 27 ? 17.547 -26.031 0.16 1 51.38 27 THR B CA 1
ATOM 1114 C C . THR B 1 27 ? 16.375 -26.141 -0.81 1 51.38 27 THR B C 1
ATOM 1116 O O . THR B 1 27 ? 16.547 -26.578 -1.949 1 51.38 27 THR B O 1
ATOM 1119 N N . ALA B 1 28 ? 15.328 -26.641 -0.425 1 63.06 28 ALA B N 1
ATOM 1120 C CA . ALA B 1 28 ? 14.219 -27.031 -1.297 1 63.06 28 ALA B CA 1
ATOM 1121 C C . ALA B 1 28 ? 13.93 -25.953 -2.33 1 63.06 28 ALA B C 1
ATOM 1123 O O . ALA B 1 28 ? 13.602 -24.812 -1.971 1 63.06 28 ALA B O 1
ATOM 1124 N N . GLY B 1 29 ? 14.75 -25.812 -3.277 1 69.56 29 GLY B N 1
ATOM 1125 C CA . GLY B 1 29 ? 14.531 -24.984 -4.449 1 69.56 29 GLY B CA 1
ATOM 1126 C C . GLY B 1 29 ? 13.562 -25.594 -5.441 1 69.56 29 GLY B C 1
ATOM 1127 O O . GLY B 1 29 ? 13.109 -26.719 -5.254 1 69.56 29 GLY B O 1
ATOM 1128 N N . ALA B 1 30 ? 13.141 -24.641 -6.32 1 84.5 30 ALA B N 1
ATOM 1129 C CA . ALA B 1 30 ? 12.227 -25.078 -7.363 1 84.5 30 ALA B CA 1
ATOM 1130 C C . ALA B 1 30 ? 12.828 -26.234 -8.172 1 84.5 30 ALA B C 1
ATOM 1132 O O . ALA B 1 30 ? 14.008 -26.188 -8.539 1 84.5 30 ALA B O 1
ATOM 1133 N N . LYS B 1 31 ? 12.07 -27.25 -8.57 1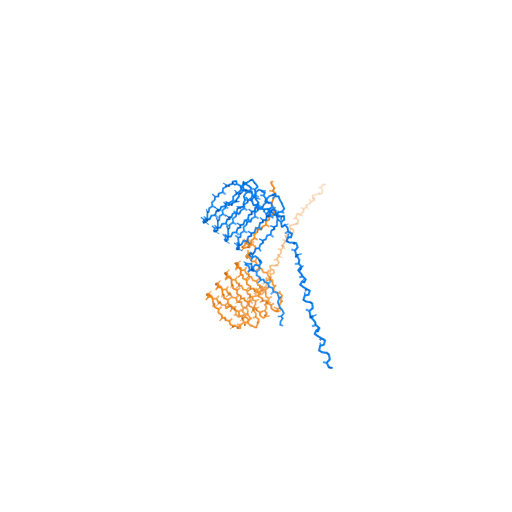 85.06 31 LYS B N 1
ATOM 1134 C CA . LYS B 1 31 ? 12.508 -28.406 -9.352 1 85.06 31 LYS B CA 1
ATOM 1135 C C . LYS B 1 31 ? 12.906 -27.984 -10.766 1 85.06 31 LYS B C 1
ATOM 1137 O O . LYS B 1 31 ? 13.891 -28.5 -11.312 1 85.06 31 LYS B O 1
ATOM 1142 N N . ASN B 1 32 ? 12.102 -27.031 -11.359 1 90.69 32 ASN B N 1
ATOM 1143 C CA . ASN B 1 32 ? 12.266 -26.719 -12.773 1 90.69 32 ASN B CA 1
ATOM 1144 C C . ASN B 1 32 ? 12.703 -25.281 -12.977 1 90.69 32 ASN B C 1
ATOM 1146 O O . ASN B 1 32 ? 12.32 -24.641 -13.969 1 90.69 32 ASN B O 1
ATOM 1150 N N . GLY B 1 33 ? 13.398 -24.672 -12.109 1 92 33 GLY B N 1
ATOM 1151 C CA . GLY B 1 33 ? 14 -23.359 -12.242 1 92 33 GLY B CA 1
ATOM 1152 C C . GLY B 1 33 ? 13 -22.234 -12.133 1 92 33 GLY B C 1
ATOM 1153 O O . GLY B 1 33 ? 12.086 -22.281 -11.312 1 92 33 GLY B O 1
ATOM 1154 N N . ASP B 1 34 ? 13.391 -21.156 -12.992 1 93.5 34 ASP B N 1
ATOM 1155 C CA . ASP B 1 34 ? 12.609 -19.922 -12.875 1 93.5 34 ASP B CA 1
ATOM 1156 C C . ASP B 1 34 ? 11.922 -19.594 -14.195 1 93.5 34 ASP B C 1
ATOM 1158 O O . ASP B 1 34 ? 12.469 -19.844 -15.273 1 93.5 34 ASP B O 1
ATOM 1162 N N . THR B 1 35 ? 10.75 -19.109 -14.125 1 96.62 35 THR B N 1
ATOM 1163 C CA . THR B 1 35 ? 10.078 -18.422 -15.227 1 96.62 35 THR B CA 1
ATOM 1164 C C . THR B 1 35 ? 9.977 -16.938 -14.945 1 96.62 35 THR B C 1
ATOM 1166 O O . THR B 1 35 ? 9.516 -16.531 -13.875 1 96.62 35 THR B O 1
ATOM 1169 N N . HIS B 1 36 ? 10.375 -16.094 -16 1 96.56 36 HIS B N 1
ATOM 1170 C CA . HIS B 1 36 ? 10.352 -14.641 -15.82 1 96.56 36 HIS B CA 1
ATOM 1171 C C . HIS B 1 36 ? 9.391 -13.977 -16.797 1 96.56 36 HIS B C 1
ATOM 1173 O O . HIS B 1 36 ? 9.484 -14.195 -18.016 1 96.56 36 HIS B O 1
ATOM 1179 N N . ILE B 1 37 ? 8.531 -13.219 -16.266 1 97.31 37 ILE B N 1
ATOM 1180 C CA . ILE B 1 37 ? 7.695 -12.312 -17.047 1 97.31 37 ILE B CA 1
ATOM 1181 C C . ILE B 1 37 ? 8.039 -10.867 -16.703 1 97.31 37 ILE B C 1
ATOM 1183 O O . ILE B 1 37 ? 7.848 -10.43 -15.562 1 97.31 37 ILE B O 1
ATOM 1187 N N . THR B 1 38 ? 8.586 -10.18 -17.719 1 95.12 38 THR B N 1
ATOM 1188 C CA . THR B 1 38 ? 8.922 -8.766 -17.547 1 95.12 38 THR B CA 1
ATOM 1189 C C . THR B 1 38 ? 8.242 -7.922 -18.609 1 95.12 38 THR B C 1
ATOM 1191 O O . THR B 1 38 ? 8.367 -8.203 -19.812 1 95.12 38 THR B O 1
ATOM 1194 N N . GLY B 1 39 ? 7.391 -7.051 -18.125 1 94.69 39 GLY B N 1
ATOM 1195 C CA . GLY B 1 39 ? 6.766 -6.207 -19.125 1 94.69 39 GLY B CA 1
ATOM 1196 C C . GLY B 1 39 ? 5.688 -5.301 -18.562 1 94.69 39 GLY B C 1
ATOM 1197 O O . GLY B 1 39 ? 5.648 -5.055 -17.359 1 94.69 39 GLY B O 1
ATOM 1198 N N . GLN B 1 40 ? 5.059 -4.59 -19.578 1 92.38 40 GLN B N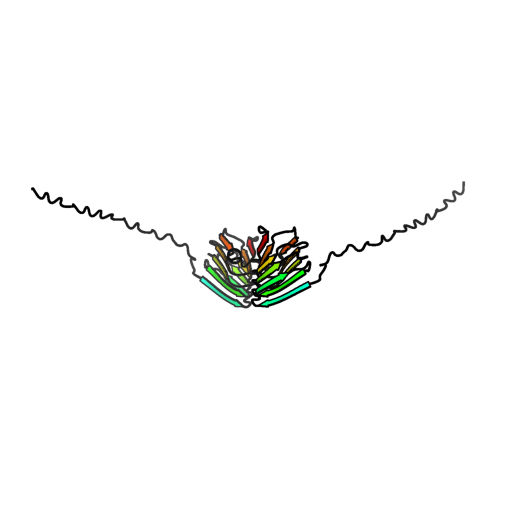 1
ATOM 1199 C CA . GLN B 1 40 ? 3.916 -3.73 -19.281 1 92.38 40 GLN B CA 1
ATOM 1200 C C . GLN B 1 40 ? 2.676 -4.188 -20.047 1 92.38 40 GLN B C 1
ATOM 1202 O O . GLN B 1 40 ? 2.721 -4.371 -21.266 1 92.38 40 GLN B O 1
ATOM 1207 N N . GLY B 1 41 ? 1.62 -4.508 -19.188 1 94.25 41 GLY B N 1
ATOM 1208 C CA . GLY B 1 41 ? 0.357 -4.852 -19.828 1 94.25 41 GLY B CA 1
ATOM 1209 C C . GLY B 1 41 ? 0.355 -6.242 -20.438 1 94.25 41 GLY B C 1
ATOM 1210 O O . GLY B 1 41 ? -0.396 -6.512 -21.375 1 94.25 41 GLY B O 1
ATOM 1211 N N . VAL B 1 42 ? 1.183 -7.055 -20 1 96.38 42 VAL B N 1
ATOM 1212 C CA . VAL B 1 42 ? 1.266 -8.414 -20.516 1 96.38 42 VAL B CA 1
ATOM 1213 C C . VAL B 1 42 ? 0.086 -9.234 -20 1 96.38 42 VAL B C 1
ATOM 1215 O O . VAL B 1 42 ? -0.188 -9.25 -18.797 1 96.38 42 VAL B O 1
ATOM 1218 N N . GLU B 1 43 ? -0.688 -9.898 -20.953 1 97.69 43 GLU B N 1
ATOM 1219 C CA . GLU B 1 43 ? -1.706 -10.898 -20.641 1 97.69 43 GLU B CA 1
ATOM 1220 C C . GLU B 1 43 ? -1.26 -12.289 -21.062 1 97.69 43 GLU B C 1
ATOM 1222 O O . GLU B 1 43 ? -1.134 -12.578 -22.25 1 97.69 43 GLU B O 1
ATOM 1227 N N . ARG B 1 44 ? -1.082 -13.156 -20.016 1 97.31 44 ARG B N 1
ATOM 1228 C CA . ARG B 1 44 ? -0.5 -14.453 -20.328 1 97.31 44 ARG B CA 1
ATOM 1229 C C . ARG B 1 44 ? -1.066 -15.539 -19.406 1 97.31 44 ARG B C 1
ATOM 1231 O O . ARG B 1 44 ? -1.256 -15.312 -18.219 1 97.31 44 ARG B O 1
ATOM 1238 N N . THR B 1 45 ? -1.442 -16.656 -20.016 1 98.25 45 THR B N 1
ATOM 1239 C CA . THR B 1 45 ? -1.674 -17.906 -19.297 1 98.25 45 THR B CA 1
ATOM 1240 C C . THR B 1 45 ? -0.526 -18.875 -19.531 1 98.25 45 THR B C 1
ATOM 1242 O O . THR B 1 45 ? -0.136 -19.125 -20.672 1 98.25 45 THR B O 1
ATOM 1245 N N . LEU B 1 46 ? 0.038 -19.391 -18.391 1 98.12 46 LEU B N 1
ATOM 1246 C CA . LEU B 1 46 ? 1.175 -20.297 -18.531 1 98.12 46 LEU B CA 1
ATOM 1247 C C . LEU B 1 46 ? 1.082 -21.438 -17.531 1 98.12 46 LEU B C 1
ATOM 1249 O O . LEU B 1 46 ? 0.297 -21.375 -16.578 1 98.12 46 LEU B O 1
ATOM 1253 N N . ASP B 1 47 ? 1.944 -22.547 -17.828 1 98.06 47 ASP B N 1
ATOM 1254 C CA . ASP B 1 47 ? 2.152 -23.594 -16.844 1 98.06 47 ASP B CA 1
ATOM 1255 C C . ASP B 1 47 ? 3.357 -23.297 -15.961 1 98.06 47 ASP B C 1
ATOM 1257 O O . ASP B 1 47 ? 4.449 -23.016 -16.453 1 98.06 47 ASP B O 1
ATOM 1261 N N . CYS B 1 48 ? 3.115 -23.391 -14.609 1 97.38 48 CYS B N 1
ATOM 1262 C CA . CYS B 1 48 ? 4.203 -23.078 -13.688 1 97.38 48 CYS B CA 1
ATOM 1263 C C . CYS B 1 48 ? 5.281 -24.156 -13.734 1 97.38 48 CYS B C 1
ATOM 1265 O O . CYS B 1 48 ? 6.461 -23.875 -13.508 1 97.38 48 CYS B O 1
ATOM 1267 N N . ASN B 1 49 ? 4.859 -25.438 -13.859 1 97.25 49 ASN B N 1
ATOM 1268 C CA . ASN B 1 49 ? 5.777 -26.547 -14.078 1 97.25 49 ASN B CA 1
ATOM 1269 C C . ASN B 1 49 ? 6.754 -26.719 -12.922 1 97.25 49 ASN B C 1
ATOM 1271 O O . ASN B 1 49 ? 7.953 -26.906 -13.133 1 97.25 49 ASN B O 1
ATOM 1275 N N . ASN B 1 50 ? 6.203 -26.516 -11.68 1 97.19 50 ASN B N 1
ATOM 1276 C CA . ASN B 1 50 ? 6.965 -26.703 -10.453 1 97.19 50 ASN B CA 1
ATOM 1277 C C . ASN B 1 50 ? 8.133 -25.719 -10.367 1 97.19 50 ASN B C 1
ATOM 1279 O O . ASN B 1 50 ? 9.109 -25.969 -9.656 1 97.19 50 ASN B O 1
ATOM 1283 N N . ALA B 1 51 ? 8.07 -24.625 -11.125 1 97.75 51 ALA B N 1
ATOM 1284 C CA . ALA B 1 51 ? 9.086 -23.578 -11.109 1 97.75 51 ALA B CA 1
ATOM 1285 C C . ALA B 1 51 ? 8.68 -22.438 -10.203 1 97.75 51 ALA B C 1
ATOM 1287 O O . ALA B 1 51 ? 7.566 -22.406 -9.672 1 97.75 51 ALA B O 1
ATOM 1288 N N . THR B 1 52 ? 9.68 -21.5 -9.922 1 98.06 52 THR B N 1
ATOM 1289 C CA . THR B 1 52 ? 9.367 -20.219 -9.328 1 98.06 52 THR B CA 1
ATOM 1290 C C . THR B 1 52 ? 8.953 -19.203 -10.406 1 98.06 52 THR B C 1
ATOM 1292 O O . THR B 1 52 ? 9.625 -19.078 -11.43 1 98.06 52 THR B O 1
ATOM 1295 N N . LEU B 1 53 ? 7.887 -18.547 -10.188 1 98.62 53 LEU B N 1
ATOM 1296 C CA . LEU B 1 53 ? 7.402 -17.516 -11.109 1 98.62 53 LEU B CA 1
ATOM 1297 C C . LEU B 1 53 ? 7.773 -16.125 -10.617 1 98.62 53 LEU B C 1
ATOM 1299 O O . LEU B 1 53 ? 7.414 -15.734 -9.5 1 98.62 53 LEU B O 1
ATOM 1303 N N . PHE B 1 54 ? 8.484 -15.328 -11.531 1 97.88 54 PHE B N 1
ATOM 1304 C CA . PHE B 1 54 ? 8.797 -13.922 -11.305 1 97.88 54 PHE B CA 1
ATOM 1305 C C . PHE B 1 54 ? 8.016 -13.031 -12.25 1 97.88 54 PHE B C 1
ATOM 1307 O O . PHE B 1 54 ? 8.141 -13.141 -13.469 1 97.88 54 PHE B O 1
ATOM 1314 N N . VAL B 1 55 ? 7.203 -12.188 -11.625 1 98.25 55 VAL B N 1
ATOM 1315 C CA . VAL B 1 55 ? 6.477 -11.188 -12.406 1 98.25 55 VAL B CA 1
ATOM 1316 C C . VAL B 1 55 ? 6.992 -9.789 -12.062 1 98.25 55 VAL B C 1
ATOM 1318 O O . VAL B 1 55 ? 6.891 -9.352 -10.914 1 98.25 55 VAL B O 1
ATOM 1321 N N . THR B 1 56 ? 7.598 -9.188 -13.109 1 95.5 56 THR B N 1
ATOM 1322 C CA . THR B 1 56 ? 8.164 -7.855 -12.906 1 95.5 56 THR B CA 1
ATOM 1323 C C . THR B 1 56 ? 7.574 -6.859 -13.898 1 95.5 56 THR B C 1
ATOM 1325 O O . THR B 1 56 ? 7.547 -7.121 -15.102 1 95.5 56 THR B O 1
ATOM 1328 N N . GLY B 1 57 ? 7.016 -5.766 -13.359 1 93.69 57 GLY B N 1
ATOM 1329 C CA . GLY B 1 57 ? 6.543 -4.715 -14.25 1 93.69 57 GLY B CA 1
ATOM 1330 C C . GLY B 1 57 ? 5.254 -4.07 -13.781 1 93.69 57 GLY B C 1
ATOM 1331 O O . GLY B 1 57 ? 5.051 -3.873 -12.578 1 93.69 57 GLY B O 1
ATOM 1332 N N . THR B 1 58 ? 4.555 -3.592 -14.805 1 88.38 58 THR B N 1
ATOM 1333 C CA . THR B 1 58 ? 3.363 -2.82 -14.469 1 88.38 58 THR B CA 1
ATOM 1334 C C . THR B 1 58 ? 2.143 -3.352 -15.219 1 88.38 58 THR B C 1
ATOM 1336 O O . THR B 1 58 ? 2.197 -3.562 -16.438 1 88.38 58 THR B O 1
ATOM 1339 N N . GLY B 1 59 ? 1.087 -3.66 -14.453 1 92.5 59 GLY B N 1
ATOM 1340 C CA . GLY B 1 59 ? -0.2 -3.918 -15.086 1 92.5 59 GLY B CA 1
ATOM 1341 C C . GLY B 1 59 ? -0.26 -5.258 -15.789 1 92.5 59 GLY B C 1
ATOM 1342 O O . GLY B 1 59 ? -0.965 -5.406 -16.797 1 92.5 59 GLY B O 1
ATOM 1343 N N . ASN B 1 60 ? 0.498 -6.203 -15.406 1 96.5 60 ASN B N 1
ATOM 1344 C CA . ASN B 1 60 ? 0.453 -7.531 -16 1 96.5 60 ASN B CA 1
ATOM 1345 C C . ASN B 1 60 ? -0.679 -8.375 -15.414 1 96.5 60 ASN B C 1
ATOM 1347 O O . ASN B 1 60 ? -1.008 -8.242 -14.234 1 96.5 60 ASN B O 1
ATOM 1351 N N . HIS B 1 61 ? -1.284 -9.18 -16.344 1 98.19 61 HIS B N 1
ATOM 1352 C CA . HIS B 1 61 ? -2.297 -10.148 -15.945 1 98.19 61 HIS B CA 1
ATOM 1353 C C . HIS B 1 61 ? -1.871 -11.57 -16.297 1 98.19 61 HIS B C 1
ATOM 1355 O O . HIS B 1 61 ? -1.886 -11.961 -17.469 1 98.19 61 HIS B O 1
ATOM 1361 N N . ILE B 1 62 ? -1.51 -12.273 -15.195 1 98.75 62 ILE B N 1
ATOM 1362 C CA . ILE B 1 62 ? -0.919 -13.594 -15.406 1 98.75 62 ILE B CA 1
ATOM 1363 C C . ILE B 1 62 ? -1.798 -14.656 -14.758 1 98.75 62 ILE B C 1
ATOM 1365 O O . ILE B 1 62 ? -2.146 -14.562 -13.578 1 98.75 62 ILE B O 1
ATOM 1369 N N . ASN B 1 63 ? -2.193 -15.688 -15.539 1 98.81 63 ASN B N 1
ATOM 1370 C CA . ASN B 1 63 ? -2.779 -16.922 -15.016 1 98.81 63 ASN B CA 1
ATOM 1371 C C . ASN B 1 63 ? -1.759 -18.047 -14.977 1 98.81 63 ASN B C 1
ATOM 1373 O O . ASN B 1 63 ? -1.306 -18.516 -16.016 1 98.81 63 ASN B O 1
ATOM 1377 N N . ALA B 1 64 ? -1.478 -18.406 -13.711 1 98.69 64 ALA B N 1
ATOM 1378 C CA . ALA B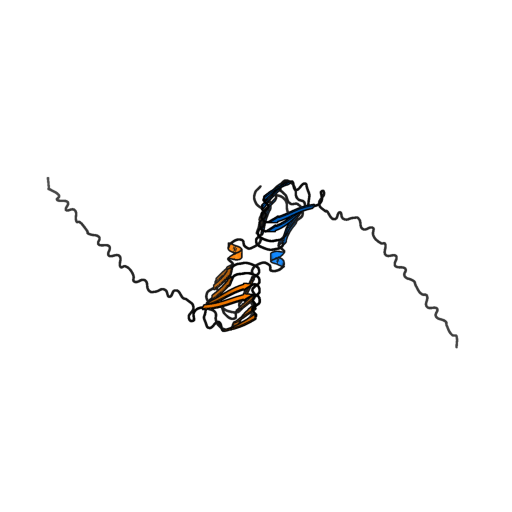 1 64 ? -0.458 -19.438 -13.516 1 98.69 64 ALA B CA 1
ATOM 1379 C C . ALA B 1 64 ? -1.094 -20.781 -13.195 1 98.69 64 ALA B C 1
ATOM 1381 O O . ALA B 1 64 ? -1.552 -21.016 -12.078 1 98.69 64 ALA B O 1
ATOM 1382 N N . MET B 1 65 ? -0.991 -21.703 -14.203 1 98.44 65 MET B N 1
ATOM 1383 C CA . MET B 1 65 ? -1.597 -23.031 -14.062 1 98.44 65 MET B CA 1
ATOM 1384 C C . MET B 1 65 ? -0.6 -24.016 -13.477 1 98.44 65 MET B C 1
ATOM 1386 O O . MET B 1 65 ? 0.61 -23.797 -13.531 1 98.44 65 MET B O 1
ATOM 1390 N N . GLY B 1 66 ? -1.229 -25.172 -12.922 1 97.94 66 GLY B N 1
ATOM 1391 C CA . GLY B 1 66 ? -0.385 -26.203 -12.328 1 97.94 66 GLY B CA 1
ATOM 1392 C C . GLY B 1 66 ? 0.195 -25.797 -10.984 1 97.94 66 GLY B C 1
ATOM 1393 O O . GLY B 1 66 ? -0.47 -25.141 -10.188 1 97.94 66 GLY B O 1
ATOM 1394 N N . THR B 1 67 ? 1.44 -26.375 -10.586 1 98.19 67 THR B N 1
ATOM 1395 C CA . THR B 1 67 ? 2.066 -26.125 -9.297 1 98.19 67 THR B CA 1
ATOM 1396 C C . THR B 1 67 ? 3.252 -25.172 -9.445 1 98.19 67 THR B C 1
ATOM 1398 O O . THR B 1 67 ? 4.141 -25.406 -10.266 1 98.19 67 THR B O 1
ATOM 1401 N N . CYS B 1 68 ? 3.154 -24.078 -8.734 1 98.44 68 CYS B N 1
ATOM 1402 C CA . CYS B 1 68 ? 4.309 -23.203 -8.539 1 98.44 68 CYS B CA 1
ATOM 1403 C C . CYS B 1 68 ? 5.02 -23.531 -7.23 1 98.44 68 CYS B C 1
ATOM 1405 O O . CYS B 1 68 ? 4.371 -23.703 -6.195 1 98.44 68 CYS B O 1
ATOM 1407 N N . TRP B 1 69 ? 6.352 -23.609 -7.348 1 98.19 69 TRP B N 1
ATOM 1408 C CA . TRP B 1 69 ? 7.078 -23.672 -6.082 1 98.19 69 TRP B CA 1
ATOM 1409 C C . TRP B 1 69 ? 6.867 -22.391 -5.27 1 98.19 69 TRP B C 1
ATOM 1411 O O . TRP B 1 69 ? 6.48 -22.453 -4.102 1 98.19 69 TRP B O 1
ATOM 1421 N N . ALA B 1 70 ? 7.074 -21.234 -5.945 1 98.56 70 ALA B N 1
ATOM 1422 C CA . ALA B 1 70 ? 6.902 -19.922 -5.336 1 98.56 70 ALA B CA 1
ATOM 1423 C C . ALA B 1 70 ? 6.445 -18.891 -6.375 1 98.56 70 ALA B C 1
ATOM 1425 O O . ALA B 1 70 ? 6.633 -19.094 -7.578 1 98.56 70 ALA B O 1
ATOM 1426 N N . VAL B 1 71 ? 5.801 -17.766 -5.875 1 98.75 71 VAL B N 1
ATOM 1427 C CA . VAL B 1 71 ? 5.41 -16.625 -6.703 1 98.75 71 VAL B CA 1
ATOM 1428 C C . VAL B 1 71 ? 5.984 -15.344 -6.113 1 98.75 71 VAL B C 1
ATOM 1430 O O . VAL B 1 71 ? 5.73 -15.016 -4.953 1 98.75 71 VAL B O 1
ATOM 1433 N N . THR B 1 72 ? 6.754 -14.609 -6.867 1 98 72 THR B N 1
ATOM 1434 C CA . THR B 1 72 ? 7.305 -13.312 -6.488 1 98 72 THR B CA 1
ATOM 1435 C C . THR B 1 72 ? 6.848 -12.227 -7.453 1 98 72 THR B C 1
ATOM 1437 O O . THR B 1 72 ? 7.055 -12.336 -8.664 1 98 72 THR B O 1
ATOM 1440 N N . VAL B 1 73 ? 6.266 -11.211 -6.922 1 97.88 73 VAL B N 1
ATOM 1441 C CA . VAL B 1 73 ? 5.727 -10.133 -7.738 1 97.88 73 VAL B CA 1
ATOM 1442 C C . VAL B 1 73 ? 6.398 -8.812 -7.363 1 97.88 73 VAL B C 1
ATOM 1444 O O . VAL B 1 73 ? 6.52 -8.484 -6.18 1 97.88 73 VAL B O 1
ATOM 1447 N N . GLN B 1 74 ? 6.871 -8.125 -8.375 1 92.5 74 GLN B N 1
ATOM 1448 C CA . GLN B 1 74 ? 7.539 -6.848 -8.148 1 92.5 74 GLN B CA 1
ATOM 1449 C C . GLN B 1 74 ? 7.016 -5.777 -9.109 1 92.5 74 GLN B C 1
ATOM 1451 O O . GLN B 1 74 ? 6.965 -5.992 -10.32 1 92.5 74 GLN B O 1
ATOM 1456 N N . GLY B 1 75 ? 6.605 -4.605 -8.57 1 88.19 75 GLY B N 1
ATOM 1457 C CA . GLY B 1 75 ? 6.152 -3.494 -9.383 1 88.19 75 GLY B CA 1
ATOM 1458 C C . GLY B 1 75 ? 4.863 -2.871 -8.883 1 88.19 75 GLY B C 1
ATOM 1459 O O . GLY B 1 75 ? 4.727 -2.6 -7.688 1 88.19 75 GLY B O 1
ATOM 1460 N N . SER B 1 76 ? 4.004 -2.629 -9.914 1 82.94 76 SER B N 1
ATOM 1461 C CA . SER B 1 76 ? 2.74 -1.997 -9.547 1 82.94 76 SER B CA 1
ATOM 1462 C C . SER B 1 76 ? 1.595 -2.525 -10.406 1 82.94 76 SER B C 1
ATOM 1464 O O . SER B 1 76 ? 1.764 -2.754 -11.609 1 82.94 76 SER B O 1
ATOM 1466 N N . SER B 1 77 ? 0.454 -2.826 -9.797 1 87.94 77 SER B N 1
ATOM 1467 C CA . SER B 1 77 ? -0.817 -3.072 -10.469 1 87.94 77 SER B CA 1
ATOM 1468 C C . SER B 1 77 ? -0.796 -4.398 -11.227 1 87.94 77 SER B C 1
ATOM 1470 O O . SER B 1 77 ? -1.487 -4.559 -12.234 1 87.94 77 SER B O 1
ATOM 1472 N N . ASN B 1 78 ? 0.039 -5.312 -10.812 1 94 78 ASN B N 1
ATOM 1473 C CA . ASN B 1 78 ? -0.017 -6.656 -11.383 1 94 78 ASN B CA 1
ATOM 1474 C C . ASN B 1 78 ? -1.128 -7.488 -10.75 1 94 78 ASN B C 1
ATOM 1476 O O . ASN B 1 78 ? -1.441 -7.316 -9.57 1 94 78 ASN B O 1
ATOM 1480 N N . VAL B 1 79 ? -1.678 -8.398 -11.664 1 96.94 79 VAL B N 1
ATOM 1481 C CA . VAL B 1 79 ? -2.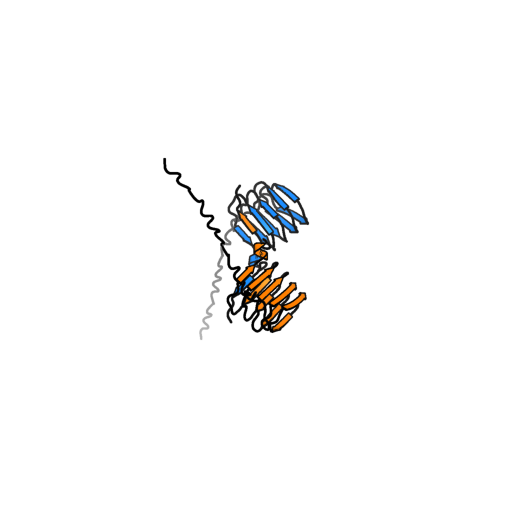641 -9.383 -11.18 1 96.94 79 VAL B CA 1
ATOM 1482 C C . VAL B 1 79 ? -2.162 -10.789 -11.531 1 96.94 79 VAL B C 1
ATOM 1484 O O . VAL B 1 79 ? -1.939 -11.102 -12.703 1 96.94 79 VAL B O 1
ATOM 1487 N N . VAL B 1 80 ? -1.954 -11.562 -10.445 1 98.75 80 VAL B N 1
ATOM 1488 C CA . VAL B 1 80 ? -1.566 -12.961 -10.625 1 98.75 80 VAL B CA 1
ATOM 1489 C C . VAL B 1 80 ? -2.615 -13.875 -9.992 1 98.75 80 VAL B C 1
ATOM 1491 O O . VAL B 1 80 ? -3.012 -13.672 -8.844 1 98.75 80 VAL B O 1
ATOM 1494 N N . VAL B 1 81 ? -3.119 -14.875 -10.742 1 98.81 81 VAL B N 1
ATOM 1495 C CA . VAL B 1 81 ? -3.975 -15.93 -10.219 1 98.81 81 VAL B CA 1
ATOM 1496 C C . VAL B 1 81 ? -3.273 -17.281 -10.359 1 98.81 81 VAL B C 1
ATOM 1498 O O . VAL B 1 81 ? -3.041 -17.75 -11.477 1 98.81 81 VAL B O 1
ATOM 1501 N N . ALA B 1 82 ? -3.01 -17.891 -9.133 1 98.88 82 ALA B N 1
ATOM 1502 C CA . ALA B 1 82 ? -2.25 -19.125 -9.148 1 98.88 82 ALA B CA 1
ATOM 1503 C C . ALA B 1 82 ? -3.109 -20.297 -8.68 1 98.88 82 ALA B C 1
ATOM 1505 O O . ALA B 1 82 ? -3.82 -20.203 -7.68 1 98.88 82 ALA B O 1
ATOM 1506 N N . GLU B 1 83 ? -2.945 -21.469 -9.336 1 98.69 83 GLU B N 1
ATOM 1507 C CA . GLU B 1 83 ? -3.719 -22.641 -8.953 1 98.69 83 GLU B CA 1
ATOM 1508 C C . GLU B 1 83 ? -3.199 -23.25 -7.652 1 98.69 83 GLU B C 1
ATOM 1510 O O . GLU B 1 83 ? -3.982 -23.594 -6.77 1 98.69 83 GLU B O 1
ATOM 1515 N N . ASN B 1 84 ? -1.946 -23.5 -7.539 1 98.69 84 ASN B N 1
ATOM 1516 C CA . ASN B 1 84 ? -1.304 -24.125 -6.383 1 98.69 84 ASN B CA 1
ATOM 1517 C C . ASN B 1 84 ? 0.065 -23.5 -6.109 1 98.69 84 ASN B C 1
ATOM 1519 O O . ASN B 1 84 ? 0.878 -23.359 -7.023 1 98.69 84 ASN B O 1
ATOM 1523 N N . VAL B 1 85 ? 0.271 -23.078 -4.828 1 98.62 85 VAL B N 1
ATOM 1524 C CA . VAL B 1 85 ? 1.571 -22.547 -4.414 1 98.62 85 VAL B CA 1
ATOM 1525 C C . VAL B 1 85 ? 2.057 -23.312 -3.178 1 98.62 85 VAL B C 1
ATOM 1527 O O . VAL B 1 85 ? 1.334 -23.406 -2.186 1 98.62 85 VAL B O 1
ATOM 1530 N N . ILE B 1 86 ? 3.453 -23.672 -3.221 1 97.31 86 ILE B N 1
ATOM 1531 C CA . ILE B 1 86 ? 3.932 -24.578 -2.189 1 97.31 86 ILE B CA 1
ATOM 1532 C C . ILE B 1 86 ? 4.699 -23.797 -1.124 1 97.31 86 ILE B C 1
ATOM 1534 O O . ILE B 1 86 ? 4.41 -23.922 0.069 1 97.31 86 ILE B O 1
ATOM 1538 N N . ASN B 1 87 ? 5.574 -23.031 -1.435 1 97.88 87 ASN B N 1
ATOM 1539 C CA . ASN B 1 87 ? 6.574 -22.531 -0.501 1 97.88 87 ASN B CA 1
ATOM 1540 C C . ASN B 1 87 ? 6.211 -21.141 0.018 1 97.88 87 ASN B C 1
ATOM 1542 O O . ASN B 1 87 ? 5.941 -20.969 1.208 1 97.88 87 ASN B O 1
ATOM 1546 N N . ASP B 1 88 ? 6.074 -20.078 -0.959 1 98.19 88 ASP B N 1
ATOM 1547 C CA . ASP B 1 88 ? 5.793 -18.734 -0.472 1 98.19 88 ASP B CA 1
ATOM 1548 C C . ASP B 1 88 ? 5.234 -17.844 -1.587 1 98.19 88 ASP B C 1
ATOM 1550 O O . ASP B 1 88 ? 5.441 -18.125 -2.77 1 98.19 88 ASP B O 1
ATOM 1554 N N . ILE B 1 89 ? 4.559 -16.844 -1.159 1 98.44 89 ILE B N 1
ATOM 1555 C CA . ILE B 1 89 ? 4.176 -15.688 -1.968 1 98.44 89 ILE B CA 1
ATOM 1556 C C . ILE B 1 89 ? 4.82 -14.422 -1.399 1 98.44 89 ILE B C 1
ATOM 1558 O O . ILE B 1 89 ? 4.598 -14.078 -0.236 1 98.44 89 ILE B O 1
ATOM 1562 N N . THR B 1 90 ? 5.641 -13.727 -2.184 1 97.5 90 THR B N 1
ATOM 1563 C CA . THR B 1 90 ? 6.309 -12.492 -1.781 1 97.5 90 THR B CA 1
ATOM 1564 C C . THR B 1 90 ? 5.945 -11.352 -2.725 1 97.5 90 THR B C 1
ATOM 1566 O O . THR B 1 90 ? 6.137 -11.453 -3.939 1 97.5 90 THR B O 1
ATOM 1569 N N . VAL B 1 91 ? 5.453 -10.297 -2.199 1 95.69 91 VAL B N 1
ATOM 1570 C CA . VAL B 1 91 ? 5.02 -9.172 -3.02 1 95.69 91 VAL B CA 1
ATOM 1571 C C . VAL B 1 91 ? 5.801 -7.918 -2.631 1 95.69 91 VAL B C 1
ATOM 1573 O O . VAL B 1 91 ? 5.785 -7.504 -1.469 1 95.69 91 VAL B O 1
ATOM 1576 N N . TYR B 1 92 ? 6.477 -7.41 -3.664 1 89.62 92 TYR B N 1
ATOM 1577 C CA . TYR B 1 92 ? 7.195 -6.145 -3.547 1 89.62 92 TYR B CA 1
ATOM 1578 C C . TYR B 1 92 ? 6.465 -5.031 -4.289 1 89.62 92 TYR B C 1
ATOM 1580 O O . TYR B 1 92 ? 5.969 -5.238 -5.398 1 89.62 92 TYR B O 1
ATOM 1588 N N . GLY B 1 93 ? 6.297 -3.941 -3.65 1 83.62 93 GLY B N 1
ATOM 1589 C CA . GLY B 1 93 ? 5.66 -2.809 -4.301 1 83.62 93 GLY B CA 1
ATOM 1590 C C . GLY B 1 93 ? 4.289 -2.49 -3.736 1 83.62 93 GLY B C 1
ATOM 1591 O O . GLY B 1 93 ? 4.074 -2.578 -2.525 1 83.62 93 GLY B O 1
ATOM 1592 N N . TYR B 1 94 ? 3.447 -2.041 -4.742 1 80.62 94 TYR B N 1
ATOM 1593 C CA . TYR B 1 94 ? 2.137 -1.604 -4.273 1 80.62 94 TYR B CA 1
ATOM 1594 C C . TYR B 1 94 ? 1.062 -1.89 -5.316 1 80.62 94 TYR B C 1
ATOM 1596 O O . TYR B 1 94 ? 1.369 -2.102 -6.492 1 80.62 94 TYR B O 1
ATOM 1604 N N . ASP B 1 95 ? -0.135 -1.925 -4.922 1 83.44 95 ASP B N 1
ATOM 1605 C CA . ASP B 1 95 ? -1.292 -2.133 -5.785 1 83.44 95 ASP B CA 1
ATOM 1606 C C . ASP B 1 95 ? -1.162 -3.436 -6.574 1 83.44 95 ASP B C 1
ATOM 1608 O O . ASP B 1 95 ? -1.304 -3.445 -7.797 1 83.44 95 ASP B O 1
ATOM 1612 N N . GLN B 1 96 ? -0.795 -4.387 -5.859 1 90.75 96 GLN B N 1
ATOM 1613 C CA . GLN B 1 96 ? -0.685 -5.695 -6.492 1 90.75 96 GLN B CA 1
ATOM 1614 C C . GLN B 1 96 ? -1.685 -6.684 -5.898 1 90.75 96 GLN B C 1
ATOM 1616 O O . GLN B 1 96 ? -2.01 -6.605 -4.711 1 90.75 96 GLN B O 1
ATOM 1621 N N . THR B 1 97 ? -2.188 -7.57 -6.836 1 93.94 97 THR B N 1
ATOM 1622 C CA . THR B 1 97 ? -3.129 -8.602 -6.418 1 93.94 97 THR B CA 1
ATOM 1623 C C . THR B 1 97 ? -2.582 -9.992 -6.73 1 93.94 97 THR B C 1
ATOM 1625 O O . THR B 1 97 ? -2.221 -10.281 -7.875 1 93.94 97 THR B O 1
ATOM 1628 N N . VAL B 1 98 ? -2.482 -10.844 -5.605 1 98.19 98 VAL B N 1
ATOM 1629 C CA . VAL B 1 98 ? -2.139 -12.242 -5.812 1 98.19 98 VAL B CA 1
ATOM 1630 C C . VAL B 1 98 ? -3.213 -13.133 -5.191 1 98.19 98 VAL B C 1
ATOM 1632 O O . VAL B 1 98 ? -3.361 -13.18 -3.967 1 98.19 98 VAL B O 1
ATOM 1635 N N . PHE B 1 99 ? -3.939 -13.875 -6.078 1 98.5 99 PHE B N 1
ATOM 1636 C CA . PHE B 1 99 ? -4.863 -14.906 -5.625 1 98.5 99 PHE B CA 1
ATOM 1637 C C . PHE B 1 99 ? -4.25 -16.297 -5.785 1 98.5 99 PHE B C 1
ATOM 1639 O O . PHE B 1 99 ? -3.535 -16.562 -6.754 1 98.5 99 PHE B O 1
ATOM 1646 N N . TYR B 1 100 ? -4.594 -17.141 -4.672 1 98.75 100 TYR B N 1
ATOM 1647 C CA . TYR B 1 100 ? -4.195 -18.547 -4.797 1 98.75 100 TYR B CA 1
ATOM 1648 C C . TYR B 1 100 ? -5.305 -19.469 -4.32 1 98.75 100 TYR B C 1
ATOM 1650 O O . TYR B 1 100 ? -6.066 -19.125 -3.41 1 98.75 100 TYR B O 1
ATOM 1658 N N . LYS B 1 101 ? -5.285 -20.703 -4.945 1 98.5 101 LYS B N 1
ATOM 1659 C CA . LYS B 1 101 ? -6.426 -21.594 -4.695 1 98.5 101 LYS B CA 1
ATOM 1660 C C . LYS B 1 101 ? -6.047 -22.719 -3.74 1 98.5 101 LYS B C 1
ATOM 1662 O O . LYS B 1 101 ? -6.832 -23.078 -2.865 1 98.5 101 LYS B O 1
ATOM 1667 N N . ASN B 1 102 ? -4.918 -23.266 -3.957 1 98.38 102 ASN B N 1
ATOM 1668 C CA . ASN B 1 102 ? -4.473 -24.406 -3.156 1 98.38 102 ASN B CA 1
ATOM 1669 C C . ASN B 1 102 ? -3.074 -24.188 -2.59 1 98.38 102 ASN B C 1
ATOM 1671 O O . ASN B 1 102 ? -2.332 -23.328 -3.08 1 98.38 102 ASN B O 1
ATOM 1675 N N . GLY B 1 103 ? -2.754 -25.031 -1.499 1 97.5 103 GLY B N 1
ATOM 1676 C CA . GLY B 1 103 ? -1.462 -24.938 -0.837 1 97.5 103 GLY B CA 1
ATOM 1677 C C . GLY B 1 103 ? -1.505 -24.156 0.457 1 97.5 103 GLY B C 1
ATOM 1678 O O . GLY B 1 103 ? -2.561 -23.656 0.85 1 97.5 103 GLY B O 1
ATOM 1679 N N . GLN B 1 104 ? -0.375 -24.125 1.238 1 97 104 GLN B N 1
ATOM 1680 C CA . GLN B 1 104 ? -0.222 -23.344 2.469 1 97 104 GLN B CA 1
ATOM 1681 C C . GLN B 1 104 ? 1.073 -22.547 2.455 1 97 104 GLN B C 1
ATOM 1683 O O . GLN B 1 104 ? 1.966 -22.781 3.273 1 97 104 GLN B O 1
ATOM 1688 N N . PRO B 1 105 ? 1.118 -21.641 1.519 1 97.31 105 PRO B N 1
ATOM 1689 C CA . PRO B 1 105 ? 2.361 -20.875 1.412 1 97.31 105 PRO B CA 1
ATOM 1690 C C . PRO B 1 105 ? 2.529 -19.859 2.543 1 97.31 105 PRO B C 1
ATOM 1692 O O . PRO B 1 105 ? 1.539 -19.359 3.086 1 97.31 105 PRO B O 1
ATOM 1695 N N . ALA B 1 106 ? 3.83 -19.484 2.889 1 97.5 106 ALA B N 1
ATOM 1696 C CA . ALA B 1 106 ? 4.086 -18.281 3.654 1 97.5 106 ALA B CA 1
ATOM 1697 C C . ALA B 1 106 ? 3.736 -17.031 2.84 1 97.5 106 ALA B C 1
ATOM 1699 O O . ALA B 1 106 ? 4.117 -16.922 1.671 1 97.5 106 ALA B O 1
ATOM 1700 N N . VAL B 1 107 ? 2.984 -16.141 3.395 1 96.81 107 VAL B N 1
ATOM 1701 C CA . VAL B 1 107 ? 2.611 -14.891 2.723 1 96.81 107 VAL B CA 1
ATOM 1702 C C . VAL B 1 107 ? 3.43 -13.734 3.287 1 96.81 107 VAL B C 1
ATOM 1704 O O . VAL B 1 107 ? 3.338 -13.422 4.477 1 96.81 107 VAL B O 1
ATOM 1707 N N . ILE B 1 108 ? 4.258 -13.141 2.408 1 94.31 108 ILE B N 1
ATOM 1708 C CA . ILE B 1 108 ? 5.148 -12.047 2.795 1 94.31 108 ILE B CA 1
ATOM 1709 C C . ILE B 1 108 ? 4.816 -10.797 1.983 1 94.31 108 ILE B C 1
ATOM 1711 O O . ILE B 1 108 ? 5.039 -10.758 0.771 1 94.31 108 ILE B O 1
ATOM 1715 N N . ASP B 1 109 ? 4.242 -9.883 2.541 1 91.5 109 ASP B N 1
ATOM 1716 C CA . ASP B 1 109 ? 4.004 -8.578 1.938 1 91.5 109 ASP B CA 1
ATOM 1717 C C . ASP B 1 109 ? 5.09 -7.582 2.332 1 91.5 109 ASP B C 1
ATOM 1719 O O . ASP B 1 109 ? 4.977 -6.902 3.354 1 91.5 109 ASP B O 1
ATOM 1723 N N . ARG B 1 110 ? 6.039 -7.387 1.462 1 86.12 110 ARG B N 1
ATOM 1724 C CA . ARG B 1 110 ? 7.188 -6.535 1.763 1 86.12 110 ARG B CA 1
ATOM 1725 C C . ARG B 1 110 ? 6.832 -5.062 1.6 1 86.12 110 ARG B C 1
ATOM 1727 O O . ARG B 1 110 ? 7.418 -4.199 2.258 1 86.12 110 ARG B O 1
ATOM 1734 N N . GLY B 1 111 ? 5.891 -4.836 0.61 1 75.56 111 GLY B N 1
ATOM 1735 C CA . GLY B 1 111 ? 5.43 -3.461 0.508 1 75.56 111 GLY B CA 1
ATOM 1736 C C . GLY B 1 111 ? 4.926 -2.9 1.824 1 75.56 111 GLY B C 1
ATOM 1737 O O . GLY B 1 111 ? 5.234 -1.763 2.182 1 75.56 111 GLY B O 1
ATOM 1738 N N . ARG B 1 112 ? 4.223 -3.719 2.445 1 72.69 112 ARG B N 1
ATOM 1739 C CA . ARG B 1 112 ? 3.723 -3.34 3.762 1 72.69 112 ARG B CA 1
ATOM 1740 C C . ARG B 1 112 ? 4.855 -3.26 4.777 1 72.69 112 ARG B C 1
ATOM 1742 O O . ARG B 1 112 ? 4.93 -2.311 5.562 1 72.69 112 ARG B O 1
ATOM 1749 N N . GLU B 1 113 ? 5.703 -4.234 4.719 1 72.38 113 GLU B N 1
ATOM 1750 C CA . GLU B 1 113 ? 6.785 -4.312 5.695 1 72.38 113 GLU B CA 1
ATOM 1751 C C . GLU B 1 113 ? 7.719 -3.109 5.586 1 72.38 113 GLU B C 1
ATOM 1753 O O . GLU B 1 113 ? 8.234 -2.621 6.598 1 72.38 113 GLU B O 1
ATOM 1758 N N . LEU B 1 114 ? 7.809 -2.723 4.336 1 70.25 114 LEU B N 1
ATOM 1759 C CA . LEU B 1 114 ? 8.711 -1.598 4.094 1 70.25 114 LEU B CA 1
ATOM 1760 C C . LEU B 1 114 ? 7.938 -0.281 4.078 1 70.25 114 LEU B C 1
ATOM 1762 O O . LEU B 1 114 ? 8.422 0.721 3.551 1 70.25 114 LEU B O 1
ATOM 1766 N N . GLN B 1 115 ? 6.699 -0.358 4.512 1 63.88 115 GLN B N 1
ATOM 1767 C CA . GLN B 1 115 ? 5.844 0.81 4.691 1 63.88 115 GLN B CA 1
ATOM 1768 C C . GLN B 1 115 ? 5.504 1.452 3.35 1 63.88 115 GLN B C 1
ATOM 1770 O O . GLN B 1 115 ? 5.461 2.678 3.234 1 63.88 115 GLN B O 1
ATOM 1775 N N . MET B 1 116 ? 5.41 0.445 2.338 1 73.06 116 MET B N 1
ATOM 1776 C CA . MET B 1 116 ? 4.992 0.944 1.031 1 73.06 116 MET B CA 1
ATOM 1777 C C . MET B 1 116 ? 3.48 1.136 0.981 1 73.06 116 MET B C 1
ATOM 1779 O O . MET B 1 116 ? 2.922 1.42 -0.08 1 73.06 116 MET B O 1
ATOM 1783 N N . THR B 1 117 ? 2.869 0.807 2.15 1 79.62 117 THR B N 1
ATOM 1784 C CA . THR B 1 117 ? 1.464 1.139 2.365 1 79.62 117 THR B CA 1
ATOM 1785 C C . THR B 1 117 ? 1.327 2.496 3.051 1 79.62 117 THR B C 1
ATOM 1787 O O . THR B 1 117 ? 2.324 3.092 3.461 1 79.62 117 THR B O 1
ATOM 1790 N N . ASN B 1 118 ? -0.037 2.889 3.053 1 87.62 118 ASN B N 1
ATOM 1791 C CA . ASN B 1 118 ? -0.248 4.098 3.84 1 87.62 118 ASN B CA 1
ATOM 1792 C C . ASN B 1 118 ? -0.193 3.809 5.336 1 87.62 118 ASN B C 1
ATOM 1794 O O . ASN B 1 118 ? -0.622 2.744 5.785 1 87.62 118 ASN B O 1
ATOM 1798 N N . VAL B 1 119 ? 0.41 4.664 6.02 1 88.06 119 VAL B N 1
ATOM 1799 C CA . VAL B 1 119 ? 0.444 4.617 7.48 1 88.06 119 VAL B CA 1
ATOM 1800 C C . VAL B 1 119 ? -0.244 5.852 8.055 1 88.06 119 VAL B C 1
ATOM 1802 O O . VAL B 1 119 ? 0.195 6.98 7.816 1 88.06 119 VAL B O 1
ATOM 1805 N N . ILE B 1 120 ? -1.419 5.57 8.758 1 93.88 120 ILE B N 1
ATOM 1806 C CA . ILE B 1 120 ? -2.105 6.633 9.49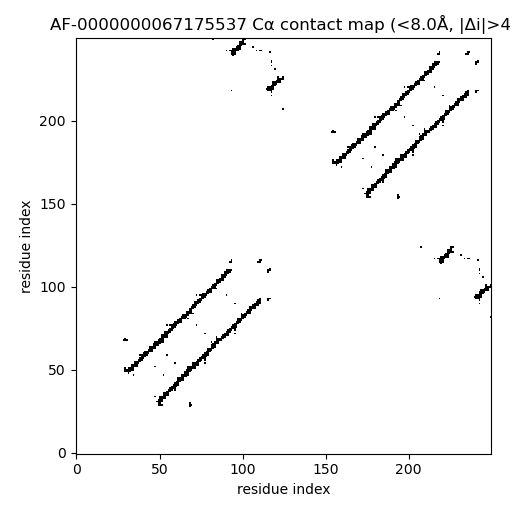2 1 93.88 120 ILE B CA 1
ATOM 1807 C C . ILE B 1 120 ? -2.205 6.258 10.969 1 93.88 120 ILE B C 1
ATOM 1809 O O . ILE B 1 120 ? -2.922 5.32 11.328 1 93.88 120 ILE B O 1
ATOM 1813 N N . ASP B 1 121 ? -1.506 6.996 11.766 1 95 121 ASP B N 1
ATOM 1814 C CA . ASP B 1 121 ? -1.446 6.559 13.156 1 95 121 ASP B CA 1
ATOM 1815 C C . ASP B 1 121 ? -1.38 7.754 14.109 1 95 121 ASP B C 1
ATOM 1817 O O . ASP B 1 121 ? -0.841 8.805 13.758 1 95 121 ASP B O 1
ATOM 1821 N N . ARG B 1 122 ? -2.029 7.402 15.352 1 97 122 ARG B N 1
ATOM 1822 C CA . ARG B 1 122 ? -1.858 8.367 16.438 1 97 122 ARG B CA 1
ATOM 1823 C C . ARG B 1 122 ? -0.524 8.172 17.141 1 97 122 ARG B C 1
ATOM 1825 O O . ARG B 1 122 ? -0.131 7.035 17.422 1 97 122 ARG B O 1
ATOM 1832 N N . VAL B 1 123 ? 0.142 9.281 17.359 1 95.25 123 VAL B N 1
ATOM 1833 C CA . VAL B 1 123 ? 1.427 9.219 18.047 1 95.25 123 VAL B CA 1
ATOM 1834 C C . VAL B 1 123 ? 1.411 10.141 19.266 1 95.25 123 VAL B C 1
ATOM 1836 O O . VAL B 1 123 ? 0.568 11.031 19.359 1 95.25 123 VAL B O 1
ATOM 1839 N N . PRO B 1 124 ? 2.299 9.898 20.203 1 92.56 124 PRO B N 1
ATOM 1840 C CA . PRO B 1 124 ? 2.291 10.719 21.422 1 92.56 124 PRO B CA 1
ATOM 1841 C C . PRO B 1 124 ? 2.576 12.188 21.125 1 92.56 124 PRO B C 1
ATOM 1843 O O . PRO B 1 124 ? 3.373 12.508 20.25 1 92.56 124 PRO B O 1
ATOM 1846 N N . ALA B 1 125 ? 1.913 13.016 22.016 1 87.69 125 ALA B N 1
ATOM 1847 C CA . ALA B 1 125 ? 2.078 14.461 21.891 1 87.69 125 ALA B CA 1
ATOM 1848 C C . ALA B 1 125 ? 3.398 14.914 22.5 1 87.69 125 ALA B C 1
ATOM 1850 O O . ALA B 1 125 ? 3.885 14.32 23.453 1 87.69 125 ALA B O 1
#

Foldseek 3Di:
DPPPPPPPPPPPPPPPPPPPDPPPPPPVAFPPEEDEDADEQAEDEDEQNSYEYEYEDEQYEYEYEDEHQEYEYEDAQYEYEYEYYEEAYEYYADHYYYHYDYYDYHYHYVCVVVPVDDDDDDDDD/DDPPCPPPPCPPPPPPPPPPDPDPPPPPAFPPEEDEDEDEQAEDEDEQNSYEYEYEDEQYEYEYEDEHQEYEYEDAQYEYEYEYYEEAYEYYADHYYYHYDYYDYHYHYVCVVVPVDDDDDDDDD

Solvent-accessible surface area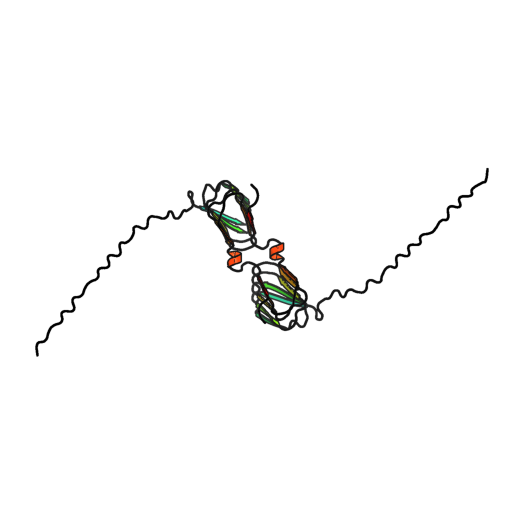 (backbone atoms only — not comparable to full-atom values): 13549 Å² total; per-residue (Å²): 136,81,80,76,76,76,74,78,78,78,77,74,77,76,75,76,71,78,78,74,77,75,70,76,68,72,71,82,61,46,85,56,44,74,47,80,45,77,45,72,58,44,78,47,76,47,74,35,64,36,6,27,40,38,40,38,39,36,44,28,38,37,39,36,35,62,41,21,29,26,42,38,39,38,42,36,47,31,36,39,43,35,45,26,35,52,56,35,39,39,38,40,45,32,22,28,37,39,39,34,41,39,73,76,43,49,78,42,57,44,12,55,74,70,50,37,32,67,42,78,46,82,43,88,119,138,84,83,79,78,79,74,82,78,78,76,77,76,76,76,76,72,77,79,74,78,76,72,76,68,72,75,82,61,47,83,56,46,74,45,82,46,76,46,69,58,44,78,46,78,45,75,35,66,35,6,28,40,37,40,38,39,37,43,28,38,37,38,36,34,60,41,21,30,27,43,39,39,39,43,36,46,31,37,39,42,32,46,26,36,52,55,34,39,40,39,42,47,32,21,29,38,40,40,34,40,38,72,75,44,48,79,42,56,45,14,55,74,69,50,36,32,67,42,79,45,81,43,88,118

Organism: Mycolicibacterium smegmatis (strain ATCC 700084 / mc(2)155) (NCBI:txid246196)